Protein AF-A0A5M8RXA2-F1 (afdb_monomer_lite)

Radius of gyration: 32.53 Å; chains: 1; bounding box: 61×60×98 Å

Organism: NCBI:txid1925020

InterPro domains:
  IPR002477 Peptidoglycan binding-like [PF01471] (142-200)
  IPR002477 Peptidoglycan binding-like [PF01471] (235-293)
  IPR006479 Holin [PF04688] (4-83)
  IPR006479 Holin [TIGR01592] (5-85)
  IPR036365 PGBD-like superfamily [SSF47090] (135-202)
  IPR036365 PGBD-like superfamily [SSF47090] (226-296)
  IPR036366 PGBD superfamily [G3DSA:1.10.101.10] (131-210)
  IPR036366 PGBD superfamily [G3DSA:1.10.101.10] (224-299)
  IPR052905 L,D-transpeptidase YkuD-like [PTHR41533] (133-207)

Structure (mmCIF, N/CA/C/O backbone):
data_AF-A0A5M8RXA2-F1
#
_entry.id   AF-A0A5M8RXA2-F1
#
loop_
_atom_site.group_PDB
_atom_site.id
_atom_site.type_symbol
_atom_site.label_atom_id
_atom_site.label_alt_id
_atom_site.label_comp_id
_atom_site.label_asym_id
_atom_site.label_entity_id
_atom_site.label_seq_id
_atom_site.pdbx_PDB_ins_code
_atom_site.Cartn_x
_atom_site.Cartn_y
_atom_site.Cartn_z
_atom_site.occupancy
_atom_site.B_iso_or_equiv
_atom_site.auth_seq_id
_atom_site.auth_comp_id
_atom_site.auth_asym_id
_atom_site.auth_atom_id
_atom_site.pdbx_PDB_model_num
ATOM 1 N N . MET A 1 1 ? 18.798 13.219 -2.835 1.00 42.06 1 MET A N 1
ATOM 2 C CA . MET A 1 1 ? 19.200 12.686 -4.155 1.00 42.06 1 MET A CA 1
ATOM 3 C C . MET A 1 1 ? 17.964 12.071 -4.793 1.00 42.06 1 MET A C 1
ATOM 5 O O . MET A 1 1 ? 17.250 11.362 -4.096 1.00 42.06 1 MET A O 1
ATOM 9 N N . LYS A 1 2 ? 17.621 12.432 -6.038 1.00 52.81 2 LYS A N 1
ATOM 10 C CA . LYS A 1 2 ? 16.487 11.814 -6.747 1.00 52.81 2 LYS A CA 1
ATOM 11 C C . LYS A 1 2 ? 16.821 10.332 -6.941 1.00 52.81 2 LYS A C 1
ATOM 13 O O . LYS A 1 2 ? 17.856 10.031 -7.523 1.00 52.81 2 LYS A O 1
ATOM 18 N N . ASN A 1 3 ? 15.978 9.433 -6.437 1.00 56.91 3 ASN A N 1
ATOM 19 C CA . ASN A 1 3 ? 16.085 8.009 -6.746 1.00 56.91 3 ASN A CA 1
ATOM 20 C C . ASN A 1 3 ? 15.734 7.854 -8.228 1.00 56.91 3 ASN A C 1
ATOM 22 O O . ASN A 1 3 ? 14.558 7.904 -8.585 1.00 56.91 3 ASN A O 1
ATOM 26 N N . PHE A 1 4 ? 16.744 7.777 -9.092 1.00 60.75 4 PHE A N 1
ATOM 27 C CA . PHE A 1 4 ? 16.522 7.469 -10.497 1.00 60.75 4 PHE A CA 1
ATOM 28 C C . PHE A 1 4 ? 15.983 6.044 -10.595 1.00 60.75 4 PHE A C 1
ATOM 30 O O . PHE A 1 4 ? 16.502 5.126 -9.961 1.00 60.75 4 PHE A O 1
ATOM 37 N N . ASP A 1 5 ? 14.897 5.884 -11.346 1.00 73.50 5 ASP A N 1
ATOM 38 C CA . ASP A 1 5 ? 14.317 4.577 -11.615 1.00 73.50 5 ASP A CA 1
ATOM 39 C C . ASP A 1 5 ? 15.360 3.692 -12.312 1.00 73.50 5 ASP A C 1
ATOM 41 O O . ASP A 1 5 ? 16.057 4.148 -13.224 1.00 73.50 5 ASP A O 1
ATOM 45 N N . LYS A 1 6 ? 15.484 2.433 -11.874 1.00 65.75 6 LYS A N 1
ATOM 46 C CA . LYS A 1 6 ? 16.491 1.497 -12.401 1.00 65.75 6 LYS A CA 1
ATOM 47 C C . LYS A 1 6 ? 16.369 1.346 -13.920 1.00 65.75 6 LYS A C 1
ATOM 49 O O . LYS A 1 6 ? 17.379 1.344 -14.617 1.00 65.75 6 LYS A O 1
ATOM 54 N N . GLY A 1 7 ? 15.141 1.341 -14.442 1.00 68.94 7 GLY A N 1
ATOM 55 C CA . GLY A 1 7 ? 14.884 1.302 -15.879 1.00 68.94 7 GLY A CA 1
ATOM 56 C C . GLY A 1 7 ? 15.348 2.563 -16.611 1.00 68.94 7 GLY A C 1
ATOM 57 O O . GLY A 1 7 ? 15.733 2.488 -17.773 1.00 68.94 7 GLY A O 1
ATOM 58 N N . THR A 1 8 ? 15.373 3.719 -15.944 1.00 75.12 8 THR A N 1
ATOM 59 C CA . THR A 1 8 ? 15.868 4.978 -16.524 1.00 75.12 8 THR A CA 1
ATOM 60 C C . THR A 1 8 ? 17.392 4.990 -16.628 1.00 75.12 8 THR A C 1
ATOM 62 O O . THR A 1 8 ? 17.922 5.401 -17.657 1.00 75.12 8 THR A O 1
ATOM 65 N N . VAL A 1 9 ? 18.106 4.498 -15.612 1.00 71.06 9 VAL A N 1
ATOM 66 C CA . VAL A 1 9 ? 19.577 4.388 -15.652 1.00 71.06 9 VAL A CA 1
ATOM 67 C C . VAL A 1 9 ? 20.010 3.403 -16.737 1.00 71.06 9 VAL A C 1
ATOM 69 O O . VAL A 1 9 ? 20.813 3.769 -17.590 1.00 71.06 9 VAL A O 1
ATOM 72 N N . VAL A 1 10 ? 19.401 2.212 -16.784 1.00 68.56 10 VAL A N 1
ATOM 73 C CA . VAL A 1 10 ? 19.699 1.191 -17.806 1.00 68.56 10 VAL A CA 1
ATOM 74 C C . VAL A 1 10 ? 19.440 1.723 -19.218 1.00 68.56 10 VAL A C 1
ATOM 76 O O . VAL A 1 10 ? 20.313 1.627 -20.077 1.00 68.56 10 VAL A O 1
ATOM 79 N N . ARG A 1 11 ? 18.292 2.378 -19.459 1.00 74.75 11 ARG A N 1
ATOM 80 C CA . ARG A 1 11 ? 17.993 2.994 -20.766 1.00 74.75 11 ARG A CA 1
ATOM 81 C C . ARG A 1 11 ? 18.997 4.073 -21.151 1.00 74.75 11 ARG A C 1
ATOM 83 O O . ARG A 1 11 ? 19.381 4.136 -22.309 1.00 74.75 11 ARG A O 1
ATOM 90 N N . THR A 1 12 ? 19.424 4.906 -20.205 1.00 76.69 12 THR A N 1
ATOM 91 C CA . THR A 1 12 ? 20.380 5.992 -20.480 1.00 76.69 12 THR A CA 1
ATOM 92 C C . THR A 1 12 ? 21.759 5.437 -20.840 1.00 76.69 12 THR A C 1
ATOM 94 O O . THR A 1 12 ? 22.387 5.920 -21.778 1.00 76.69 12 THR A O 1
ATOM 97 N N . VAL A 1 13 ? 22.209 4.388 -20.145 1.00 73.75 13 VAL A N 1
ATOM 98 C CA . VAL A 1 13 ? 23.483 3.709 -20.429 1.00 73.75 13 VAL A CA 1
ATOM 99 C C . VAL A 1 13 ? 23.443 3.003 -21.785 1.00 73.75 13 VAL A C 1
ATOM 101 O O . VAL A 1 13 ? 24.368 3.167 -22.575 1.00 73.75 13 VAL A O 1
ATOM 104 N N . LEU A 1 14 ? 22.357 2.290 -22.102 1.00 72.62 14 LEU A N 1
ATOM 105 C CA . LEU A 1 14 ? 22.176 1.663 -23.417 1.00 72.62 14 LEU A CA 1
ATOM 106 C C . LEU A 1 14 ? 22.179 2.695 -24.548 1.00 72.62 14 LEU A C 1
ATOM 108 O O . LEU A 1 14 ? 22.808 2.475 -25.579 1.00 72.62 14 LEU A O 1
ATOM 112 N N . LEU A 1 15 ? 21.523 3.840 -24.340 1.00 78.31 15 LEU A N 1
ATOM 113 C CA . LEU A 1 15 ? 21.477 4.920 -25.324 1.00 78.31 15 LEU A CA 1
ATOM 114 C C . LEU A 1 15 ? 22.874 5.513 -25.548 1.00 78.31 15 LEU A C 1
ATOM 116 O O . LEU A 1 15 ? 23.267 5.729 -26.689 1.00 78.31 15 LEU A O 1
ATOM 120 N N . PHE A 1 16 ? 23.658 5.694 -24.484 1.00 81.31 16 PHE A N 1
ATOM 121 C CA . PHE A 1 16 ? 25.042 6.154 -24.587 1.00 81.31 16 PHE A CA 1
ATOM 122 C C . PHE A 1 16 ? 25.942 5.156 -25.334 1.00 81.31 16 PHE A C 1
ATOM 124 O O . PHE A 1 16 ? 26.677 5.556 -26.234 1.00 81.31 16 PHE A O 1
ATOM 131 N N . ILE A 1 17 ? 25.847 3.858 -25.025 1.00 76.19 17 ILE A N 1
ATOM 132 C CA . ILE A 1 17 ? 26.597 2.798 -25.722 1.00 76.19 17 ILE A CA 1
ATOM 133 C C . ILE A 1 17 ? 26.218 2.749 -27.209 1.00 76.19 17 ILE A C 1
ATOM 135 O O . ILE A 1 17 ? 27.097 2.658 -28.066 1.00 76.19 17 ILE A O 1
ATOM 139 N N . ALA A 1 18 ? 24.928 2.867 -27.531 1.00 76.62 18 ALA A N 1
ATOM 140 C CA . ALA A 1 18 ? 24.460 2.932 -28.912 1.00 76.62 18 ALA A CA 1
ATOM 141 C C . ALA A 1 18 ? 25.042 4.146 -29.660 1.00 76.62 18 ALA A C 1
ATOM 143 O O . ALA A 1 18 ? 25.453 4.015 -30.812 1.00 76.62 18 ALA A O 1
ATOM 144 N N . LEU A 1 19 ? 25.146 5.299 -28.992 1.00 81.88 19 LEU A N 1
ATOM 145 C CA . LEU A 1 19 ? 25.730 6.528 -29.539 1.00 81.88 19 LEU A CA 1
ATOM 146 C C . LEU A 1 19 ? 27.238 6.379 -29.798 1.00 81.88 19 LEU A C 1
ATOM 148 O O . LEU A 1 19 ? 27.737 6.789 -30.847 1.00 81.88 19 LEU A O 1
ATOM 152 N N . VAL A 1 20 ? 27.961 5.727 -28.884 1.00 79.81 20 VAL A N 1
ATOM 153 C CA . VAL A 1 20 ? 29.380 5.381 -29.068 1.00 79.81 20 VAL A CA 1
ATOM 154 C C . VAL A 1 20 ? 29.555 4.424 -30.248 1.00 79.81 20 VAL A C 1
ATOM 156 O O . VAL A 1 20 ? 30.413 4.666 -31.093 1.00 79.81 20 VAL A O 1
ATOM 159 N N . ASN A 1 21 ? 28.712 3.395 -30.370 1.00 77.56 21 ASN A N 1
ATOM 160 C CA . ASN A 1 21 ? 28.751 2.468 -31.503 1.00 77.56 21 ASN A CA 1
ATOM 161 C C . ASN A 1 21 ? 28.447 3.169 -32.838 1.00 77.56 21 ASN A C 1
ATOM 163 O O . ASN A 1 21 ? 29.164 2.944 -33.808 1.00 77.56 21 ASN A O 1
ATOM 167 N N . GLN A 1 22 ? 27.458 4.069 -32.892 1.00 77.00 22 GLN A N 1
ATOM 168 C CA . GLN A 1 22 ? 27.188 4.882 -34.088 1.00 77.00 22 GLN A CA 1
ATOM 169 C C . GLN A 1 22 ? 28.383 5.761 -34.469 1.00 77.00 22 GLN A C 1
ATOM 171 O O . GLN A 1 22 ? 28.718 5.879 -35.647 1.00 77.00 22 GLN A O 1
ATOM 176 N N . THR A 1 23 ? 29.057 6.335 -33.473 1.00 77.81 23 THR A N 1
ATOM 177 C CA . THR A 1 23 ? 30.245 7.168 -33.682 1.00 77.81 23 THR A CA 1
ATOM 178 C C . THR A 1 23 ? 31.423 6.330 -34.189 1.00 77.81 23 THR A C 1
ATOM 180 O O . THR A 1 23 ? 32.089 6.719 -35.141 1.00 77.81 23 THR A O 1
ATOM 183 N N . LEU A 1 24 ? 31.656 5.142 -33.622 1.00 79.56 24 LEU A N 1
ATOM 184 C CA . LEU A 1 24 ? 32.705 4.219 -34.072 1.00 79.56 24 LEU A CA 1
ATOM 185 C C . LEU A 1 24 ? 32.505 3.787 -35.529 1.00 79.56 24 LEU A C 1
ATOM 187 O O . LEU A 1 24 ? 33.460 3.831 -36.303 1.00 79.56 24 LEU A O 1
ATOM 191 N N . ILE A 1 25 ? 31.269 3.455 -35.912 1.00 76.12 25 ILE A N 1
ATOM 192 C CA . ILE A 1 25 ? 30.918 3.091 -37.292 1.00 76.12 25 ILE A CA 1
ATOM 193 C C . ILE A 1 25 ? 31.162 4.272 -38.243 1.00 76.12 25 ILE A C 1
ATOM 195 O O . ILE A 1 25 ? 31.711 4.079 -39.326 1.00 76.12 25 ILE A O 1
ATOM 199 N N . MET A 1 26 ? 30.826 5.499 -37.828 1.00 75.31 26 MET A N 1
ATOM 200 C CA . MET A 1 26 ? 31.076 6.719 -38.610 1.00 75.31 26 MET A CA 1
ATOM 201 C C . MET A 1 26 ? 32.572 6.949 -38.889 1.00 75.31 26 MET A C 1
ATOM 203 O O . MET A 1 26 ? 32.925 7.479 -39.938 1.00 75.31 26 MET A O 1
ATOM 207 N N . PHE A 1 27 ? 33.454 6.498 -37.993 1.00 87.75 27 PHE A N 1
ATOM 208 C CA . PHE A 1 27 ? 34.911 6.535 -38.164 1.00 87.75 27 PHE A CA 1
ATOM 209 C C . PHE A 1 27 ? 35.501 5.238 -38.753 1.00 87.75 27 PHE A C 1
ATOM 211 O O . PHE A 1 27 ? 36.711 5.025 -38.673 1.00 87.75 27 PHE A O 1
ATOM 218 N N . GLY A 1 28 ? 34.670 4.356 -39.323 1.00 79.00 28 GLY A N 1
ATOM 219 C CA . GLY A 1 28 ? 35.108 3.111 -39.964 1.00 79.00 28 GLY A CA 1
ATOM 220 C C . GLY A 1 28 ? 35.619 2.036 -38.998 1.00 79.00 28 GLY A C 1
ATOM 221 O O . GLY A 1 28 ? 36.293 1.100 -39.424 1.00 79.00 28 GLY A O 1
ATOM 222 N N . LYS A 1 29 ? 35.330 2.157 -37.696 1.00 77.12 29 LYS A N 1
ATOM 223 C CA . LYS A 1 29 ? 35.699 1.170 -36.673 1.00 77.12 29 LYS A CA 1
ATOM 224 C C . LYS A 1 29 ? 34.563 0.175 -36.436 1.00 77.12 29 LYS A C 1
ATOM 226 O O . LYS A 1 29 ? 33.386 0.495 -36.594 1.00 77.12 29 LYS A O 1
ATOM 231 N N . THR A 1 30 ? 34.917 -1.043 -36.032 1.00 74.25 30 THR A N 1
ATOM 232 C CA . THR A 1 30 ? 33.946 -2.091 -35.702 1.00 74.25 30 THR A CA 1
ATOM 233 C C . THR A 1 30 ? 33.181 -1.750 -34.421 1.00 74.25 30 THR A C 1
ATOM 235 O O . THR A 1 30 ? 33.736 -1.195 -33.470 1.00 74.25 30 THR A O 1
ATOM 238 N N . ALA A 1 31 ? 31.882 -2.062 -34.403 1.00 71.00 31 ALA A N 1
ATOM 239 C CA . ALA A 1 31 ? 31.034 -1.856 -33.234 1.00 71.00 31 ALA A CA 1
ATOM 240 C C . ALA A 1 31 ? 31.474 -2.760 -32.074 1.00 71.00 31 ALA A C 1
ATOM 242 O O . ALA A 1 31 ? 31.882 -3.904 -32.287 1.00 71.00 31 ALA A O 1
ATOM 243 N N . LEU A 1 32 ? 31.366 -2.257 -30.843 1.00 74.31 32 LEU A N 1
ATOM 244 C CA . LEU A 1 32 ? 31.698 -3.040 -29.657 1.00 74.31 32 LEU A CA 1
ATOM 245 C C . LEU A 1 32 ? 30.669 -4.174 -29.480 1.00 74.31 32 LEU A C 1
ATOM 247 O O . LEU A 1 32 ? 29.467 -3.887 -29.437 1.00 74.31 32 LEU A O 1
ATOM 251 N N . PRO A 1 33 ? 31.105 -5.442 -29.349 1.00 65.38 33 PRO A N 1
ATOM 252 C CA . PRO A 1 33 ? 30.212 -6.566 -29.097 1.00 65.38 33 PRO A CA 1
ATOM 253 C C . PRO A 1 33 ? 29.833 -6.584 -27.613 1.00 65.38 33 PRO A C 1
ATOM 255 O O . PRO A 1 33 ? 30.513 -7.201 -26.797 1.00 65.38 33 PRO A O 1
ATOM 258 N N . ILE A 1 34 ? 28.770 -5.866 -27.247 1.00 67.00 34 ILE A N 1
ATOM 259 C CA . ILE A 1 34 ? 28.266 -5.819 -25.868 1.00 67.00 34 ILE A CA 1
ATOM 260 C C . ILE A 1 34 ? 26.853 -6.403 -25.851 1.00 67.00 34 ILE A C 1
ATOM 262 O O . ILE A 1 34 ? 25.946 -5.849 -26.469 1.00 67.00 34 ILE A O 1
ATOM 266 N N . ASN A 1 35 ? 26.673 -7.527 -25.155 1.00 67.62 35 ASN A N 1
ATOM 267 C CA . ASN A 1 35 ? 25.364 -8.167 -24.984 1.00 67.62 35 ASN A CA 1
ATOM 268 C C . ASN A 1 35 ? 24.567 -7.486 -23.858 1.00 67.62 35 ASN A C 1
ATOM 270 O O . ASN A 1 35 ? 25.150 -6.996 -22.889 1.00 67.62 35 ASN A O 1
ATOM 274 N N . GLU A 1 36 ? 23.232 -7.493 -23.945 1.00 64.38 36 GLU A N 1
ATOM 275 C CA . GLU A 1 36 ? 22.349 -6.858 -22.947 1.00 64.38 36 GLU A CA 1
ATOM 276 C C . GLU A 1 36 ? 22.603 -7.365 -21.516 1.00 64.38 36 GLU A C 1
ATOM 278 O O . GLU A 1 36 ? 22.586 -6.587 -20.557 1.00 64.38 36 GLU A O 1
ATOM 283 N N . ASP A 1 37 ? 22.943 -8.647 -21.372 1.00 64.44 37 ASP A N 1
ATOM 284 C CA . ASP A 1 37 ? 23.275 -9.268 -20.087 1.00 64.44 37 ASP A CA 1
ATOM 285 C C . ASP A 1 37 ? 24.533 -8.667 -19.440 1.00 64.44 37 ASP A C 1
ATOM 287 O O . ASP A 1 37 ? 24.597 -8.538 -18.213 1.00 64.44 37 ASP A O 1
ATOM 291 N N . GLN A 1 38 ? 25.513 -8.238 -20.246 1.00 64.50 38 GLN A N 1
ATOM 292 C CA . GLN A 1 38 ? 26.739 -7.590 -19.763 1.00 64.50 38 GLN A CA 1
ATOM 293 C C . GLN A 1 38 ? 26.484 -6.157 -19.276 1.00 64.50 38 GLN A C 1
ATOM 295 O O . GLN A 1 38 ? 27.120 -5.691 -18.330 1.00 64.50 38 GLN A O 1
ATOM 300 N N . VAL A 1 39 ? 25.522 -5.455 -19.879 1.00 63.12 39 VAL A N 1
ATOM 301 C CA . VAL A 1 39 ? 25.141 -4.097 -19.458 1.00 63.12 39 VAL A CA 1
ATOM 302 C C . VAL A 1 39 ? 24.383 -4.134 -18.133 1.00 63.12 39 VAL A C 1
ATOM 304 O O . VAL A 1 39 ? 24.652 -3.324 -17.244 1.00 63.12 39 VAL A O 1
ATOM 307 N N . ASN A 1 40 ? 23.479 -5.101 -17.967 1.00 64.81 40 ASN A N 1
ATOM 308 C CA . ASN A 1 40 ? 22.733 -5.280 -16.722 1.00 64.81 40 ASN A CA 1
ATOM 309 C C . ASN A 1 40 ? 23.654 -5.683 -15.562 1.00 64.81 40 ASN A C 1
ATOM 311 O O . ASN A 1 40 ? 23.572 -5.092 -14.487 1.00 64.81 40 ASN A O 1
ATOM 315 N N . THR A 1 41 ? 24.592 -6.607 -15.793 1.00 67.44 41 THR A N 1
ATOM 316 C CA . THR A 1 41 ? 25.583 -6.997 -14.774 1.00 67.44 41 THR A CA 1
ATOM 317 C C . THR A 1 41 ? 26.511 -5.847 -14.383 1.00 67.44 41 THR A C 1
ATOM 319 O O . THR A 1 41 ? 26.773 -5.663 -13.194 1.00 67.44 41 THR A O 1
ATOM 322 N N . LEU A 1 42 ? 26.963 -5.023 -15.334 1.00 62.91 42 LEU A N 1
ATOM 323 C CA . LEU A 1 42 ? 27.782 -3.846 -15.026 1.00 62.91 42 LEU A CA 1
ATOM 324 C C . LEU A 1 42 ? 26.997 -2.784 -14.237 1.00 62.91 42 LEU A C 1
ATOM 326 O O . LEU A 1 42 ? 27.525 -2.199 -13.289 1.00 62.91 42 LEU A O 1
ATOM 330 N N . ALA A 1 43 ? 25.731 -2.551 -14.593 1.00 62.25 43 ALA A N 1
ATOM 331 C CA . ALA A 1 43 ? 24.859 -1.619 -13.884 1.00 62.25 43 ALA A CA 1
ATOM 332 C C . ALA A 1 43 ? 24.559 -2.084 -12.448 1.00 62.25 43 ALA A C 1
ATOM 334 O O . ALA A 1 43 ? 24.619 -1.276 -11.518 1.00 62.25 43 ALA A O 1
ATOM 335 N N . ASP A 1 44 ? 24.296 -3.378 -12.252 1.00 66.12 44 ASP A N 1
ATOM 336 C CA . ASP A 1 44 ? 24.078 -3.965 -10.930 1.00 66.12 44 ASP A CA 1
ATOM 337 C C . ASP A 1 44 ? 25.352 -3.928 -10.076 1.00 66.12 44 ASP A C 1
ATOM 339 O O . ASP A 1 44 ? 25.282 -3.577 -8.897 1.00 66.12 44 ASP A O 1
ATOM 343 N N . ALA A 1 45 ? 26.523 -4.193 -10.664 1.00 68.69 45 ALA A N 1
ATOM 344 C CA . ALA A 1 45 ? 27.810 -4.098 -9.976 1.00 68.69 45 ALA A CA 1
ATOM 345 C C . ALA A 1 45 ? 28.126 -2.660 -9.527 1.00 68.69 45 ALA A C 1
ATOM 347 O O . ALA A 1 45 ? 28.514 -2.445 -8.378 1.00 68.69 45 ALA A O 1
ATOM 348 N N . LEU A 1 46 ? 27.904 -1.663 -10.391 1.00 62.50 46 LEU A N 1
ATOM 349 C CA . LEU A 1 46 ? 28.083 -0.242 -10.062 1.00 62.50 46 LEU A CA 1
ATOM 350 C C . LEU A 1 46 ? 27.092 0.231 -8.995 1.00 62.50 46 LEU A C 1
ATOM 352 O O . LEU A 1 46 ? 27.470 0.964 -8.079 1.00 62.50 46 LEU A O 1
ATOM 356 N N . TYR A 1 47 ? 25.831 -0.194 -9.088 1.00 67.56 47 TYR A N 1
ATOM 357 C CA . TYR A 1 47 ? 24.816 0.144 -8.096 1.00 67.56 47 TYR A CA 1
ATOM 358 C C . TYR A 1 47 ? 25.137 -0.481 -6.738 1.00 67.56 47 TYR A C 1
ATOM 360 O O . TYR A 1 47 ? 25.068 0.199 -5.712 1.00 67.56 47 TYR A O 1
ATOM 368 N N . LEU A 1 48 ? 25.535 -1.755 -6.726 1.00 72.81 48 LEU A N 1
ATOM 369 C CA . LEU A 1 48 ? 25.927 -2.458 -5.514 1.00 72.81 48 LEU A CA 1
ATOM 370 C C . LEU A 1 48 ? 27.156 -1.797 -4.884 1.00 72.81 48 LEU A C 1
ATOM 372 O O . LEU A 1 48 ? 27.069 -1.394 -3.728 1.00 72.81 48 LEU A O 1
ATOM 376 N N . ALA A 1 49 ? 28.234 -1.584 -5.641 1.00 68.44 49 ALA A N 1
ATOM 377 C CA . ALA A 1 49 ? 29.455 -0.935 -5.158 1.00 68.44 49 ALA A CA 1
ATOM 378 C C . ALA A 1 49 ? 29.213 0.503 -4.661 1.00 68.44 49 ALA A C 1
ATOM 380 O O . ALA A 1 49 ? 29.722 0.904 -3.615 1.00 68.44 49 ALA A O 1
ATOM 381 N N . GLY A 1 50 ? 28.391 1.282 -5.372 1.00 70.44 50 GLY A N 1
ATOM 382 C CA . GLY A 1 50 ? 28.021 2.633 -4.952 1.00 70.44 50 GLY A CA 1
ATOM 383 C C . GLY A 1 50 ? 27.182 2.639 -3.673 1.00 70.44 50 GLY A C 1
ATOM 384 O O . GLY A 1 50 ? 27.406 3.458 -2.780 1.00 70.44 50 GLY A O 1
ATOM 385 N N . SER A 1 51 ? 26.236 1.702 -3.552 1.00 69.31 51 SER A N 1
ATOM 386 C CA . SER A 1 51 ? 25.383 1.581 -2.368 1.00 69.31 51 SER A CA 1
ATOM 387 C C . SER A 1 51 ? 26.156 1.105 -1.138 1.00 69.31 51 SER A C 1
ATOM 389 O O . SER A 1 51 ? 25.981 1.675 -0.064 1.00 69.31 51 SER A O 1
ATOM 391 N N . THR A 1 52 ? 27.068 0.140 -1.286 1.00 73.31 52 THR A N 1
ATOM 392 C CA . THR A 1 52 ? 27.897 -0.360 -0.183 1.00 73.31 52 THR A CA 1
ATOM 393 C C . THR A 1 52 ? 28.871 0.705 0.300 1.00 73.31 52 THR A C 1
ATOM 395 O O . THR A 1 52 ? 28.978 0.914 1.508 1.00 73.31 52 THR A O 1
ATOM 398 N N . ALA A 1 53 ? 29.499 1.457 -0.609 1.00 69.62 53 ALA A N 1
ATOM 399 C CA . ALA A 1 53 ? 30.344 2.594 -0.252 1.00 69.62 53 ALA A CA 1
ATOM 400 C C . ALA A 1 53 ? 29.548 3.680 0.490 1.00 69.62 53 ALA A C 1
ATOM 402 O O . ALA A 1 53 ? 29.976 4.163 1.540 1.00 69.62 53 ALA A O 1
ATOM 403 N N . PHE A 1 54 ? 28.352 4.025 0.005 1.00 74.75 54 PHE A N 1
ATOM 404 C CA . PHE A 1 54 ? 27.482 4.991 0.673 1.00 74.75 54 PHE A CA 1
ATOM 405 C C . PHE A 1 54 ? 27.049 4.515 2.068 1.00 74.75 54 PHE A C 1
ATOM 407 O O . PHE A 1 54 ? 27.107 5.285 3.031 1.00 74.75 54 PHE A O 1
ATOM 414 N N . THR A 1 55 ? 26.652 3.249 2.215 1.00 76.12 55 THR A N 1
ATOM 415 C CA . THR A 1 55 ? 26.273 2.656 3.506 1.00 76.12 55 THR A CA 1
ATOM 416 C C . THR A 1 55 ? 27.455 2.578 4.470 1.00 76.12 55 THR A C 1
ATOM 418 O O . THR A 1 55 ? 27.282 2.859 5.657 1.00 76.12 55 THR A O 1
ATOM 421 N N . ALA A 1 56 ? 28.661 2.275 3.986 1.00 77.94 56 ALA A N 1
ATOM 422 C CA . ALA A 1 56 ? 29.874 2.272 4.799 1.00 77.94 56 ALA A CA 1
ATOM 423 C C . ALA A 1 56 ? 30.211 3.685 5.301 1.00 77.94 56 ALA A C 1
ATOM 425 O O . ALA A 1 56 ? 30.387 3.885 6.501 1.00 77.94 56 ALA A O 1
ATOM 426 N N . ILE A 1 57 ? 30.206 4.688 4.417 1.00 80.19 57 ILE A N 1
ATOM 427 C CA . ILE A 1 57 ? 30.477 6.090 4.775 1.00 80.19 57 ILE A CA 1
ATOM 428 C C . ILE A 1 57 ? 29.430 6.613 5.757 1.00 80.19 57 ILE A C 1
ATOM 430 O O . ILE A 1 57 ? 29.774 7.224 6.766 1.00 80.19 57 ILE A O 1
ATOM 434 N N . THR A 1 58 ? 28.145 6.371 5.497 1.00 70.88 58 THR A N 1
ATOM 435 C CA . THR A 1 58 ? 27.076 6.846 6.386 1.00 70.88 58 THR A CA 1
ATOM 436 C C . THR A 1 58 ? 27.119 6.164 7.750 1.00 70.88 58 THR A C 1
ATOM 438 O O . THR A 1 58 ? 26.954 6.849 8.759 1.00 70.88 58 THR A O 1
ATOM 441 N N . SER A 1 59 ? 27.426 4.865 7.804 1.00 76.62 59 SER A N 1
ATOM 442 C CA . SER A 1 59 ? 27.662 4.140 9.059 1.00 76.62 59 SER A CA 1
ATOM 443 C C . SER A 1 59 ? 28.874 4.682 9.819 1.00 76.62 59 SER A C 1
ATOM 445 O O . SER A 1 59 ? 28.769 4.921 11.018 1.00 76.62 59 SER A O 1
ATOM 447 N N . LEU A 1 60 ? 29.992 4.957 9.139 1.00 75.19 60 LEU A N 1
ATOM 448 C CA . LEU A 1 60 ? 31.191 5.541 9.753 1.00 75.19 60 LEU A CA 1
ATOM 449 C C . LEU A 1 60 ? 30.931 6.951 10.292 1.00 75.19 60 LEU A C 1
ATOM 451 O O . LEU A 1 60 ? 31.319 7.263 11.415 1.00 75.19 60 LEU A O 1
ATOM 455 N N . VAL A 1 61 ? 30.222 7.795 9.538 1.00 72.31 61 VAL A N 1
ATOM 456 C CA . VAL A 1 61 ? 29.834 9.144 9.978 1.00 72.31 61 VAL A CA 1
ATOM 457 C C . VAL A 1 61 ? 28.877 9.080 11.168 1.00 72.31 61 VAL A C 1
ATOM 459 O O . VAL A 1 61 ? 29.019 9.858 12.112 1.00 72.31 61 VAL A O 1
ATOM 462 N N . ALA A 1 62 ? 27.905 8.165 11.148 1.00 70.12 62 ALA A N 1
ATOM 463 C CA . ALA A 1 62 ? 26.981 7.966 12.259 1.00 70.12 62 ALA A CA 1
ATOM 464 C C . ALA A 1 62 ? 27.712 7.455 13.506 1.00 70.12 62 ALA A C 1
ATOM 466 O O . ALA A 1 62 ? 27.521 8.011 14.584 1.00 70.12 62 ALA A O 1
ATOM 467 N N . TRP A 1 63 ? 28.600 6.471 13.356 1.00 77.19 63 TRP A N 1
ATOM 468 C CA . TRP A 1 63 ? 29.440 5.948 14.432 1.00 77.19 63 TRP A CA 1
ATOM 469 C C . TRP A 1 63 ? 30.355 7.032 15.011 1.00 77.19 63 TRP A C 1
ATOM 471 O O . TRP A 1 63 ? 30.387 7.208 16.224 1.00 77.19 63 TRP A O 1
ATOM 481 N N . TYR A 1 64 ? 31.014 7.829 14.166 1.00 68.88 64 TYR A N 1
ATOM 482 C CA . TYR A 1 64 ? 31.877 8.939 14.587 1.00 68.88 64 TYR A CA 1
ATOM 483 C C . TYR A 1 64 ? 31.108 10.040 15.328 1.00 68.88 64 TYR A C 1
ATOM 485 O O . TYR A 1 64 ? 31.634 10.666 16.245 1.00 68.88 64 TYR A O 1
ATOM 493 N N . LYS A 1 65 ? 29.849 10.286 14.951 1.00 59.84 65 LYS A N 1
ATOM 494 C CA . LYS A 1 65 ? 28.968 11.219 15.668 1.00 59.84 65 LYS A CA 1
ATOM 495 C C . LYS A 1 65 ? 28.409 10.641 16.967 1.00 59.84 65 LYS A C 1
ATOM 497 O O . LYS A 1 65 ? 28.141 11.412 17.883 1.00 59.84 65 LYS A O 1
ATOM 502 N N . ASN A 1 66 ? 28.191 9.330 17.021 1.00 60.38 66 ASN A N 1
ATOM 503 C CA . ASN A 1 66 ? 27.577 8.644 18.156 1.00 60.38 66 ASN A CA 1
ATOM 504 C C . ASN A 1 66 ? 28.596 8.249 19.235 1.00 60.38 66 ASN A C 1
ATOM 506 O O . ASN A 1 66 ? 28.255 8.192 20.411 1.00 60.38 66 ASN A O 1
ATOM 510 N N . ASN A 1 67 ? 29.852 8.019 18.858 1.00 57.78 67 ASN A N 1
ATOM 511 C CA . ASN A 1 67 ? 30.954 7.928 19.803 1.00 57.78 67 ASN A CA 1
ATOM 512 C C . ASN A 1 67 ? 31.477 9.332 20.086 1.00 57.78 67 ASN A C 1
ATOM 514 O O . ASN A 1 67 ? 31.772 10.086 19.165 1.00 57.78 67 ASN A O 1
ATOM 518 N N . TYR A 1 68 ? 31.586 9.686 21.367 1.00 56.41 68 TYR A N 1
ATOM 519 C CA . TYR A 1 68 ? 31.936 11.015 21.891 1.00 56.41 68 TYR A CA 1
ATOM 520 C C . TYR A 1 68 ? 33.387 11.467 21.586 1.00 56.41 68 TYR A C 1
ATOM 522 O O . TYR A 1 68 ? 34.087 11.996 22.447 1.00 56.41 68 TYR A O 1
ATOM 530 N N . VAL A 1 69 ? 33.866 11.247 20.362 1.00 56.94 69 VAL A N 1
ATOM 531 C CA . VAL A 1 69 ? 35.193 11.623 19.861 1.00 56.94 69 VAL A CA 1
ATOM 532 C C . VAL A 1 69 ? 35.244 13.123 19.546 1.00 56.94 69 VAL A C 1
ATOM 534 O O . VAL A 1 69 ? 36.288 13.755 19.691 1.00 56.94 69 VAL A O 1
ATOM 537 N N . THR A 1 70 ? 34.106 13.727 19.187 1.00 60.97 70 THR A N 1
ATOM 538 C CA . THR A 1 70 ? 33.995 15.172 18.927 1.00 60.97 70 THR A CA 1
ATOM 539 C C . THR A 1 70 ? 33.968 15.992 20.223 1.00 60.97 70 THR A C 1
ATOM 541 O O . THR A 1 70 ? 33.363 15.584 21.215 1.00 60.97 70 THR A O 1
ATOM 544 N N . SER A 1 71 ? 34.555 17.196 20.217 1.00 58.00 71 SER A N 1
ATOM 545 C CA . SER A 1 71 ? 34.598 18.087 21.394 1.00 58.00 71 SER A CA 1
ATOM 546 C C . SER A 1 71 ? 33.207 18.400 21.957 1.00 58.00 71 SER A C 1
ATOM 548 O O . SER A 1 71 ? 33.030 18.481 23.167 1.00 58.00 71 SER A O 1
ATOM 550 N N . LYS A 1 72 ? 32.185 18.482 21.093 1.00 58.03 72 LYS A N 1
ATOM 551 C CA . LYS A 1 72 ? 30.783 18.659 21.508 1.00 58.03 72 LYS A CA 1
ATOM 552 C C . LYS A 1 72 ? 30.232 17.447 22.266 1.00 58.03 72 LYS A C 1
ATOM 554 O O . LYS A 1 72 ? 29.477 17.631 23.213 1.00 58.03 72 LYS A O 1
ATOM 559 N N . GLY A 1 73 ? 30.626 16.231 21.883 1.00 62.88 73 GLY A N 1
ATOM 560 C CA . GLY A 1 73 ? 30.259 15.008 22.596 1.00 62.88 73 GLY A CA 1
ATOM 561 C C . GLY A 1 73 ? 30.901 14.923 23.985 1.00 62.88 73 GLY A C 1
ATOM 562 O O . GLY A 1 73 ? 30.238 14.535 24.944 1.00 62.88 73 GLY A O 1
ATOM 563 N N . LYS A 1 74 ? 32.158 15.364 24.120 1.00 65.56 74 LYS A N 1
ATOM 564 C CA . LYS A 1 74 ? 32.840 15.459 25.423 1.00 65.56 74 LYS A CA 1
ATOM 565 C C . LYS A 1 74 ? 32.163 16.478 26.346 1.00 65.56 74 LYS A C 1
ATOM 567 O O . LYS A 1 74 ? 31.843 16.141 27.480 1.00 65.56 74 LYS A O 1
ATOM 572 N N . LEU A 1 75 ? 31.824 17.657 25.821 1.00 65.88 75 LEU A N 1
ATOM 573 C CA . LEU A 1 75 ? 31.089 18.693 26.558 1.00 65.88 75 LEU A CA 1
ATOM 574 C C . LEU A 1 75 ? 29.679 18.244 26.964 1.00 65.88 75 LEU A C 1
ATOM 576 O O . LEU A 1 75 ? 29.213 18.575 28.047 1.00 65.88 75 LEU A O 1
ATOM 580 N N . GLN A 1 76 ? 28.994 17.455 26.132 1.00 65.88 76 GLN A N 1
ATOM 581 C CA . GLN A 1 76 ? 27.714 16.847 26.508 1.00 65.88 76 GLN A CA 1
ATOM 582 C C . GLN A 1 76 ? 27.880 15.831 27.640 1.00 65.88 76 GLN A C 1
ATOM 584 O O . GLN A 1 76 ? 27.064 15.819 28.556 1.00 65.88 76 GLN A O 1
ATOM 589 N N . LYS A 1 77 ? 28.938 15.012 27.616 1.00 64.50 77 LYS A N 1
ATOM 590 C CA . LYS A 1 77 ? 29.257 14.081 28.707 1.00 64.50 77 LYS A CA 1
ATOM 591 C C . LYS A 1 77 ? 29.541 14.824 30.013 1.00 64.50 77 LYS A C 1
ATOM 593 O O . LYS A 1 77 ? 29.041 14.412 31.054 1.00 64.50 77 LYS A O 1
ATOM 598 N N . GLU A 1 78 ? 30.299 15.913 29.958 1.00 67.81 78 GLU A N 1
ATOM 599 C CA . GLU A 1 78 ? 30.588 16.759 31.120 1.00 67.81 78 GLU A CA 1
ATOM 600 C C . GLU A 1 78 ? 29.330 17.462 31.637 1.00 67.81 78 GLU A C 1
ATOM 602 O O . GLU A 1 78 ? 29.044 17.369 32.825 1.00 67.81 78 GLU A O 1
ATOM 607 N N . ALA A 1 79 ? 28.501 18.030 30.758 1.00 67.94 79 ALA A N 1
ATOM 608 C CA . ALA A 1 79 ? 27.226 18.644 31.135 1.00 67.94 79 ALA A CA 1
ATOM 609 C C . ALA A 1 79 ? 26.217 17.631 31.711 1.00 67.94 79 ALA A C 1
ATOM 611 O O . ALA A 1 79 ? 25.400 17.968 32.567 1.00 67.94 79 ALA A O 1
ATOM 612 N N . LEU A 1 80 ? 26.245 16.377 31.249 1.00 65.75 80 LEU A N 1
ATOM 613 C CA . LEU A 1 80 ? 25.435 15.296 31.813 1.00 65.75 80 LEU A CA 1
ATOM 614 C C . LEU A 1 80 ? 25.991 14.810 33.163 1.00 65.75 80 LEU A C 1
ATOM 616 O O . LEU A 1 80 ? 25.209 14.441 34.038 1.00 65.75 80 LEU A O 1
ATOM 620 N N . LYS A 1 81 ? 27.317 14.844 33.348 1.00 65.62 81 LYS A N 1
ATOM 621 C CA . LYS A 1 81 ? 27.994 14.546 34.619 1.00 65.62 81 LYS A CA 1
ATOM 622 C C . LYS A 1 81 ? 27.709 15.624 35.669 1.00 65.62 81 LYS A C 1
ATOM 624 O O . LYS A 1 81 ? 27.377 15.287 36.798 1.00 65.62 81 LYS A O 1
ATOM 629 N N . GLU A 1 82 ? 27.756 16.895 35.280 1.00 67.38 82 GLU A N 1
ATOM 630 C CA . GLU A 1 82 ? 27.431 18.054 36.122 1.00 67.38 82 GLU A CA 1
ATOM 631 C C . GLU A 1 82 ? 25.969 18.030 36.590 1.00 67.38 82 GLU A C 1
ATOM 633 O O . GLU A 1 82 ? 25.663 18.344 37.735 1.00 67.38 82 GLU A O 1
ATOM 638 N N . LYS A 1 83 ? 25.057 17.567 35.728 1.00 64.56 83 LYS A N 1
ATOM 639 C CA . LYS A 1 83 ? 23.630 17.415 36.051 1.00 64.56 83 LYS A CA 1
ATOM 640 C C . LYS A 1 83 ? 23.289 16.118 36.792 1.00 64.56 83 LYS A C 1
ATOM 642 O O . LYS A 1 83 ? 22.108 15.825 36.959 1.00 64.56 83 LYS A O 1
ATOM 647 N N . GLY A 1 84 ? 24.285 15.319 37.186 1.00 54.44 84 GLY A N 1
ATOM 648 C CA . GLY A 1 84 ? 24.080 14.047 37.890 1.00 54.44 84 GLY A CA 1
ATOM 649 C C . GLY A 1 84 ? 23.339 12.979 37.073 1.00 54.44 84 GLY A C 1
ATOM 650 O O . GLY A 1 84 ? 22.862 11.997 37.624 1.00 54.44 84 GLY A O 1
ATOM 651 N N . LEU A 1 85 ? 23.232 13.151 35.752 1.00 56.44 85 LEU A N 1
ATOM 652 C CA . LEU A 1 85 ? 22.485 12.265 34.847 1.00 56.44 85 LEU A CA 1
ATOM 653 C C . LEU A 1 85 ? 23.352 11.130 34.272 1.00 56.44 85 LEU A C 1
ATOM 655 O O . LEU A 1 85 ? 22.886 10.366 33.431 1.00 56.44 85 LEU A O 1
ATOM 659 N N . MET A 1 86 ? 24.610 11.020 34.712 1.00 53.59 86 MET A N 1
ATOM 660 C CA . MET A 1 86 ? 25.562 9.976 34.315 1.00 53.59 86 MET A CA 1
ATOM 661 C C . MET A 1 86 ? 26.102 9.274 35.562 1.00 53.59 86 MET A C 1
ATOM 663 O O . MET A 1 86 ? 27.159 9.638 36.076 1.00 53.59 86 MET A O 1
ATOM 667 N N . HIS A 1 87 ? 25.394 8.254 36.046 1.00 41.69 87 HIS A N 1
ATOM 668 C CA . HIS A 1 87 ? 25.952 7.338 37.038 1.00 41.69 87 HIS A CA 1
ATOM 669 C C . HIS A 1 87 ? 26.875 6.341 36.333 1.00 41.69 87 HIS A C 1
ATOM 671 O O . HIS A 1 87 ? 26.413 5.425 35.660 1.00 41.69 87 HIS A O 1
ATOM 677 N N . TYR A 1 88 ? 28.184 6.516 36.495 1.00 43.72 88 TYR A N 1
ATOM 678 C CA . TYR A 1 88 ? 29.137 5.421 36.359 1.00 43.72 88 TYR A CA 1
ATOM 679 C C . TYR A 1 88 ? 29.584 5.055 37.773 1.00 43.72 88 TYR A C 1
ATOM 681 O O . TYR A 1 88 ? 30.340 5.782 38.409 1.00 43.72 88 TYR A O 1
ATOM 689 N N . THR A 1 89 ? 29.093 3.945 38.308 1.00 36.84 89 THR A N 1
ATOM 690 C CA . THR A 1 89 ? 29.738 3.324 39.465 1.00 36.84 89 THR A CA 1
ATOM 691 C C . THR A 1 89 ? 30.663 2.257 38.912 1.00 36.84 89 THR A C 1
ATOM 693 O O . THR A 1 89 ? 30.285 1.099 38.772 1.00 36.84 89 THR A O 1
ATOM 696 N N . ALA A 1 90 ? 31.870 2.663 38.526 1.00 36.69 90 ALA A N 1
ATOM 697 C CA . ALA A 1 90 ? 32.958 1.705 38.459 1.00 36.69 90 ALA A CA 1
ATOM 698 C C . ALA A 1 90 ? 33.402 1.470 39.904 1.00 36.69 90 ALA A C 1
ATOM 700 O O . ALA A 1 90 ? 34.045 2.331 40.504 1.00 36.69 90 ALA A O 1
ATOM 701 N N . THR A 1 91 ? 33.012 0.341 40.488 1.00 36.53 91 THR A N 1
ATOM 702 C CA . THR A 1 91 ? 33.672 -0.165 41.693 1.00 36.53 91 THR A CA 1
ATOM 703 C C . THR A 1 91 ? 35.126 -0.458 41.306 1.00 36.53 91 THR A C 1
ATOM 705 O O . THR A 1 91 ? 35.335 -1.189 40.331 1.00 36.53 91 THR A O 1
ATOM 708 N N . PRO A 1 92 ? 36.144 0.092 41.989 1.00 36.25 92 PRO A N 1
ATOM 709 C CA . PRO A 1 92 ? 37.527 -0.275 41.707 1.00 36.25 92 PRO A CA 1
ATOM 710 C C . PRO A 1 92 ? 37.699 -1.777 41.984 1.00 36.25 92 PRO A C 1
ATOM 712 O O . PRO A 1 92 ? 37.534 -2.203 43.123 1.00 36.25 92 PRO A O 1
ATOM 715 N N . GLY A 1 93 ? 37.970 -2.580 40.948 1.00 46.50 93 GLY A N 1
ATOM 716 C CA . GLY A 1 93 ? 38.302 -4.008 41.091 1.00 46.50 93 GLY A CA 1
ATOM 717 C C . GLY A 1 93 ? 37.402 -5.033 40.384 1.00 46.50 93 GLY A C 1
ATOM 718 O O . GLY A 1 93 ? 37.661 -6.226 40.515 1.00 46.50 93 GLY A O 1
ATOM 719 N N . ALA A 1 94 ? 36.378 -4.643 39.617 1.00 39.72 94 ALA A N 1
ATOM 720 C CA . ALA A 1 94 ? 35.598 -5.618 38.841 1.00 39.72 94 ALA A CA 1
ATOM 721 C C . ALA A 1 94 ? 36.347 -6.058 37.560 1.00 39.72 94 ALA A C 1
ATOM 723 O O . ALA A 1 94 ? 36.583 -5.252 36.662 1.00 39.72 94 ALA A O 1
ATOM 724 N N . SER A 1 95 ? 36.728 -7.339 37.493 1.00 38.22 95 SER A N 1
ATOM 725 C CA . SER A 1 95 ? 37.382 -7.981 36.340 1.00 38.22 95 SER A CA 1
ATOM 726 C C . SER A 1 95 ? 36.460 -8.050 35.111 1.00 38.22 95 SER A C 1
ATOM 728 O O . SER A 1 95 ? 35.264 -8.314 35.232 1.00 38.22 95 SER A O 1
ATOM 730 N N . ALA A 1 96 ? 37.035 -7.847 33.923 1.00 39.03 96 ALA A N 1
ATOM 731 C CA . ALA A 1 96 ? 36.377 -7.650 32.626 1.00 39.03 96 ALA A CA 1
ATOM 732 C C . ALA A 1 96 ? 35.674 -8.890 32.016 1.00 39.03 96 ALA A C 1
ATOM 734 O O . ALA A 1 96 ? 35.537 -8.979 30.799 1.00 39.03 96 ALA A O 1
ATOM 735 N N . LEU A 1 97 ? 35.223 -9.860 32.820 1.00 37.47 97 LEU A N 1
ATOM 736 C CA . LEU A 1 97 ? 34.662 -11.127 32.321 1.00 37.47 97 LEU A CA 1
ATOM 737 C C . LEU A 1 97 ? 33.142 -11.296 32.507 1.00 37.47 97 LEU A C 1
ATOM 739 O O . LEU A 1 97 ? 32.650 -12.410 32.369 1.00 37.47 97 LEU A O 1
ATOM 743 N N . ASN A 1 98 ? 32.369 -10.233 32.770 1.00 42.00 98 ASN A N 1
ATOM 744 C CA . ASN A 1 98 ? 30.905 -10.360 32.923 1.00 42.00 98 ASN A CA 1
ATOM 745 C C . ASN A 1 98 ? 30.062 -9.293 32.187 1.00 42.00 98 ASN A C 1
ATOM 747 O O . ASN A 1 98 ? 29.005 -8.888 32.668 1.00 42.00 98 ASN A O 1
ATOM 751 N N . GLU A 1 99 ? 30.495 -8.838 31.006 1.00 39.78 99 GLU A N 1
ATOM 752 C CA . GLU A 1 99 ? 29.806 -7.783 30.230 1.00 39.78 99 GLU A CA 1
ATOM 753 C C . GLU A 1 99 ? 28.495 -8.200 29.521 1.00 39.78 99 GLU A C 1
ATOM 755 O O . GLU A 1 99 ? 27.908 -7.399 28.798 1.00 39.78 99 GLU A O 1
ATOM 760 N N . LEU A 1 100 ? 27.961 -9.408 29.729 1.00 33.34 100 LEU A N 1
ATOM 761 C CA . LEU A 1 100 ? 26.735 -9.844 29.033 1.00 33.34 100 LEU A CA 1
ATOM 762 C C . LEU A 1 100 ? 25.414 -9.558 29.768 1.00 33.34 100 LEU A C 1
ATOM 764 O O . LEU A 1 100 ? 24.355 -9.817 29.203 1.00 33.34 100 LEU A O 1
ATOM 768 N N . ASN A 1 101 ? 25.431 -8.992 30.982 1.00 35.50 101 ASN A N 1
ATOM 769 C CA . ASN A 1 101 ? 24.230 -8.927 31.833 1.00 35.50 101 ASN A CA 1
ATOM 770 C C . ASN A 1 101 ? 23.870 -7.539 32.396 1.00 35.50 101 ASN A C 1
ATOM 772 O O . ASN A 1 101 ? 23.398 -7.431 33.523 1.00 35.50 101 ASN A O 1
ATOM 776 N N . TYR A 1 102 ? 24.025 -6.466 31.615 1.00 34.69 102 TYR A N 1
ATOM 777 C CA . TYR A 1 102 ? 23.525 -5.134 32.011 1.00 34.69 102 TYR A CA 1
ATOM 778 C C . TYR A 1 102 ? 22.741 -4.403 30.914 1.00 34.69 102 TYR A C 1
ATOM 780 O O . TYR A 1 102 ? 22.777 -3.180 30.799 1.00 34.69 102 TYR A O 1
ATOM 788 N N . PHE A 1 103 ? 21.971 -5.154 30.122 1.00 33.44 103 PHE A N 1
ATOM 789 C CA . PHE A 1 103 ? 20.982 -4.575 29.209 1.00 33.44 103 PHE A CA 1
ATOM 790 C C . PHE A 1 103 ? 19.576 -5.138 29.438 1.00 33.44 103 PHE A C 1
ATOM 792 O O . PHE A 1 103 ? 18.914 -5.589 28.510 1.00 33.44 103 PHE A O 1
ATOM 799 N N . ASN A 1 104 ? 19.098 -5.126 30.685 1.00 34.84 104 ASN A N 1
ATOM 800 C CA . ASN A 1 104 ? 17.661 -5.154 30.968 1.00 34.84 104 ASN A CA 1
ATOM 801 C C . ASN A 1 104 ? 17.378 -4.815 32.437 1.00 34.84 104 ASN A C 1
ATOM 803 O O . ASN A 1 104 ? 17.912 -5.470 33.323 1.00 34.84 104 ASN A O 1
ATOM 807 N N . GLY A 1 105 ? 16.488 -3.854 32.694 1.00 27.86 105 GLY A N 1
ATOM 808 C CA . GLY A 1 105 ? 15.854 -3.705 34.010 1.00 27.86 105 GLY A CA 1
ATOM 809 C C . GLY A 1 105 ? 16.145 -2.398 34.745 1.00 27.86 105 GLY A C 1
ATOM 810 O O . GLY A 1 105 ? 17.237 -2.130 35.224 1.00 27.86 105 GLY A O 1
ATOM 811 N N . THR A 1 106 ? 15.099 -1.591 34.862 1.00 35.91 106 THR A N 1
ATOM 812 C CA . THR A 1 106 ? 14.937 -0.429 35.742 1.00 35.91 106 THR A CA 1
ATOM 813 C C . THR A 1 106 ? 15.096 -0.748 37.233 1.00 35.91 106 THR A C 1
ATOM 815 O O . THR A 1 106 ? 14.440 -1.674 37.698 1.00 35.91 106 THR A O 1
ATOM 818 N N . CYS A 1 107 ? 15.739 0.142 38.002 1.00 32.38 107 CYS A N 1
ATOM 819 C CA . CYS A 1 107 ? 15.125 0.785 39.179 1.00 32.38 107 CYS A CA 1
ATOM 820 C C . CYS A 1 107 ? 16.008 1.921 39.735 1.00 32.38 107 CYS A C 1
ATOM 822 O O . CYS A 1 107 ? 17.120 1.686 40.192 1.00 32.38 107 CYS A O 1
ATOM 824 N N . ILE A 1 108 ? 15.476 3.145 39.774 1.00 30.25 108 ILE A N 1
ATOM 825 C CA . ILE A 1 108 ? 15.824 4.092 40.838 1.00 30.25 108 ILE A CA 1
ATOM 826 C C . ILE A 1 108 ? 14.598 4.153 41.744 1.00 30.25 108 ILE A C 1
ATOM 828 O O . ILE A 1 108 ? 13.547 4.654 41.343 1.00 30.25 108 ILE A O 1
ATOM 832 N N . LYS A 1 109 ? 14.736 3.599 42.949 1.00 31.77 109 LYS A N 1
ATOM 833 C CA . LYS A 1 109 ? 13.986 4.047 44.120 1.00 31.77 109 LYS A CA 1
ATOM 834 C C . LYS A 1 109 ? 14.913 4.979 44.891 1.00 31.77 109 LYS A C 1
ATOM 836 O O . LYS A 1 109 ? 16.059 4.641 45.161 1.00 31.77 109 LYS A O 1
ATOM 841 N N . VAL A 1 110 ? 14.395 6.175 45.118 1.00 42.84 110 VAL A N 1
ATOM 842 C CA . VAL A 1 110 ? 14.970 7.264 45.900 1.00 42.84 110 VAL A CA 1
ATOM 843 C C . VAL A 1 110 ? 14.795 6.959 47.379 1.00 42.84 110 VAL A C 1
ATOM 845 O O . VAL A 1 110 ? 13.669 6.698 47.777 1.00 42.84 110 VAL A O 1
ATOM 848 N N . ASP A 1 111 ? 15.864 7.069 48.165 1.00 34.53 111 ASP A N 1
ATOM 849 C CA . ASP A 1 111 ? 15.783 7.357 49.596 1.00 34.53 111 ASP A CA 1
ATOM 850 C C . ASP A 1 111 ? 16.973 8.240 50.005 1.00 34.53 111 ASP A C 1
ATOM 852 O O . ASP A 1 111 ? 18.119 7.984 49.639 1.00 34.53 111 ASP A O 1
ATOM 856 N N . ASN A 1 112 ? 16.656 9.277 50.783 1.00 32.88 112 ASN A N 1
ATOM 857 C CA . ASN A 1 112 ? 17.545 10.124 51.583 1.00 32.88 112 ASN A CA 1
ATOM 858 C C . ASN A 1 112 ? 18.526 11.065 50.868 1.00 32.88 112 ASN A C 1
ATOM 860 O O . ASN A 1 112 ? 19.719 10.808 50.825 1.00 32.88 112 ASN A O 1
ATOM 864 N N . LEU A 1 113 ? 18.036 12.253 50.500 1.00 37.06 113 LEU A N 1
ATOM 865 C CA . LEU A 1 113 ? 18.708 13.533 50.777 1.00 37.06 113 LEU A CA 1
ATOM 866 C C . LEU A 1 113 ? 17.633 14.627 50.785 1.00 37.06 113 LEU A C 1
ATOM 868 O O . LEU A 1 113 ? 17.361 15.241 49.761 1.00 37.06 113 LEU A O 1
ATOM 872 N N . LEU A 1 114 ? 16.952 14.765 51.924 1.00 34.91 114 LEU A N 1
ATOM 873 C CA . LEU A 1 114 ? 16.479 16.010 52.549 1.00 34.91 114 LEU A CA 1
ATOM 874 C C . LEU A 1 114 ? 15.525 15.614 53.685 1.00 34.91 114 LEU A C 1
ATOM 876 O O . LEU A 1 114 ? 14.399 15.170 53.470 1.00 34.91 114 LEU A O 1
ATOM 880 N N . GLY A 1 115 ? 16.033 15.720 54.910 1.00 30.12 115 GLY A N 1
ATOM 881 C CA . GLY A 1 115 ? 15.292 15.425 56.124 1.00 30.12 115 GLY A CA 1
ATOM 882 C C . GLY A 1 115 ? 14.151 16.414 56.374 1.00 30.12 115 GLY A C 1
ATOM 883 O O . GLY A 1 115 ? 14.353 17.621 56.407 1.00 30.12 115 GLY A O 1
ATOM 884 N N . ASN A 1 116 ? 12.983 15.826 56.630 1.00 33.06 116 ASN A N 1
ATOM 885 C CA . ASN A 1 116 ? 12.024 16.155 57.685 1.00 33.06 116 ASN A CA 1
ATOM 886 C C . ASN A 1 116 ? 11.332 17.538 57.699 1.00 33.06 116 ASN A C 1
ATOM 888 O O . ASN A 1 116 ? 11.872 18.518 58.203 1.00 33.06 116 ASN A O 1
ATOM 892 N N . LYS A 1 117 ? 10.038 17.549 57.343 1.00 32.88 117 LYS A N 1
ATOM 893 C CA . LYS A 1 117 ? 8.931 17.780 58.300 1.00 32.88 117 LYS A CA 1
ATOM 894 C C . LYS A 1 117 ? 7.564 17.496 57.647 1.00 32.88 117 LYS A C 1
ATOM 896 O O . LYS A 1 117 ? 7.162 18.210 56.741 1.00 32.88 117 LYS A O 1
ATOM 901 N N . THR A 1 118 ? 6.913 16.426 58.132 1.00 27.50 118 THR A N 1
ATOM 902 C CA . THR A 1 118 ? 5.465 16.244 58.435 1.00 27.50 118 THR A CA 1
ATOM 903 C C . THR A 1 118 ? 4.432 16.893 57.487 1.00 27.50 118 THR A C 1
ATOM 905 O O . THR A 1 118 ? 4.449 18.099 57.297 1.00 27.50 118 THR A O 1
ATOM 908 N N . VAL A 1 119 ? 3.425 16.189 56.949 1.00 27.59 119 VAL A N 1
ATOM 909 C CA . VAL A 1 119 ? 2.278 15.637 57.704 1.00 27.59 119 VAL A CA 1
ATOM 910 C C . VAL A 1 119 ? 1.531 14.541 56.898 1.00 27.59 119 VAL A C 1
ATOM 912 O O . VAL A 1 119 ? 1.256 14.691 55.713 1.00 27.59 119 VAL A O 1
ATOM 915 N N . SER A 1 120 ? 1.260 13.440 57.612 1.00 30.30 120 SER A N 1
ATOM 916 C CA . SER A 1 120 ? 0.268 12.350 57.477 1.00 30.30 120 SER A CA 1
ATOM 917 C C . SER A 1 120 ? -0.338 11.943 56.120 1.00 30.30 120 SER A C 1
ATOM 919 O O . SER A 1 120 ? -1.272 12.542 55.598 1.00 30.30 120 SER A O 1
ATOM 921 N N . LYS A 1 121 ? 0.106 10.758 55.687 1.00 33.34 121 LYS A N 1
ATOM 922 C CA . LYS A 1 121 ? -0.686 9.548 55.389 1.00 33.34 121 LYS A CA 1
ATOM 923 C C . LYS A 1 121 ? -2.196 9.635 55.685 1.00 33.34 121 LYS A C 1
ATOM 925 O O . LYS A 1 121 ? -2.584 9.667 56.847 1.00 33.34 121 LYS A O 1
ATOM 930 N N . GLU A 1 122 ? -3.011 9.440 54.651 1.00 32.81 122 GLU A N 1
ATOM 931 C CA . GLU A 1 122 ? -4.271 8.708 54.783 1.00 32.81 122 GLU A CA 1
ATOM 932 C C . GLU A 1 122 ? -4.478 7.808 53.558 1.00 32.81 122 GLU A C 1
ATOM 934 O O . GLU A 1 122 ? -4.253 8.186 52.408 1.00 32.81 122 GLU A O 1
ATOM 939 N N . THR A 1 123 ? -4.785 6.549 53.843 1.00 33.53 123 THR A N 1
ATOM 940 C CA . THR A 1 123 ? -4.978 5.452 52.900 1.00 33.53 123 THR A CA 1
ATOM 941 C C . THR A 1 123 ? -6.474 5.234 52.746 1.00 33.53 123 THR A C 1
ATOM 943 O O . THR A 1 123 ? -7.120 4.945 53.743 1.00 33.53 123 THR A O 1
ATOM 946 N N . ALA A 1 124 ? -7.009 5.277 51.525 1.00 31.31 124 ALA A N 1
ATOM 947 C CA . ALA A 1 124 ? -8.246 4.569 51.197 1.00 31.31 124 ALA A CA 1
ATOM 948 C C . ALA A 1 124 ? -8.388 4.375 49.682 1.00 31.31 124 ALA A C 1
ATOM 950 O O . ALA A 1 124 ? -8.498 5.327 48.912 1.00 31.31 124 ALA A O 1
ATOM 951 N N . SER A 1 125 ? -8.416 3.109 49.263 1.00 42.00 125 SER A N 1
ATOM 952 C CA . SER A 1 125 ? -9.027 2.691 48.004 1.00 42.00 125 SER A CA 1
ATOM 953 C C . SER A 1 125 ? -10.503 3.069 48.008 1.00 42.00 125 SER A C 1
ATOM 955 O O . SER A 1 125 ? -11.253 2.600 48.861 1.00 42.00 125 SER A O 1
ATOM 957 N N . THR A 1 126 ? -10.960 3.812 47.003 1.00 28.20 126 THR A N 1
ATOM 958 C CA . THR A 1 126 ? -12.349 3.716 46.539 1.00 28.20 126 THR A CA 1
ATOM 959 C C . THR A 1 126 ? -12.418 4.055 45.053 1.00 28.20 126 THR A C 1
ATOM 961 O O . THR A 1 126 ? -11.938 5.087 44.593 1.00 28.20 126 THR A O 1
ATOM 964 N N . SER A 1 127 ? -12.992 3.126 44.294 1.00 47.47 127 SER A N 1
ATOM 965 C CA . SER A 1 127 ? -13.351 3.237 42.882 1.00 47.47 127 SER A CA 1
ATOM 966 C C . SER A 1 127 ? -14.079 4.551 42.589 1.00 47.47 127 SER A C 1
ATOM 968 O O . SER A 1 127 ? -15.201 4.702 43.068 1.00 47.47 127 SER A O 1
ATOM 970 N N . GLN A 1 128 ? -13.521 5.426 41.739 1.00 31.31 128 GLN A N 1
ATOM 971 C CA . GLN A 1 128 ? -14.293 6.442 41.012 1.00 31.31 128 GLN A CA 1
ATOM 972 C C . GLN A 1 128 ? -13.684 6.752 39.632 1.00 31.31 128 GLN A C 1
ATOM 974 O O . GLN A 1 128 ? -12.625 7.357 39.501 1.00 31.31 128 GLN A O 1
ATOM 979 N N . LEU A 1 129 ? -14.395 6.284 38.602 1.00 34.38 129 LEU A N 1
ATOM 980 C CA . LEU A 1 129 ? -14.695 6.966 37.339 1.00 34.38 129 LEU A CA 1
ATOM 981 C C . LEU A 1 129 ? -13.662 8.015 36.871 1.00 34.38 129 LEU A C 1
ATOM 983 O O . LEU A 1 129 ? -13.630 9.151 37.341 1.00 34.38 129 LEU A O 1
ATOM 987 N N . SER A 1 130 ? -12.852 7.636 35.880 1.00 35.25 130 SER A N 1
ATOM 988 C CA . SER A 1 130 ? -11.810 8.448 35.245 1.00 35.25 130 SER A CA 1
ATOM 989 C C . SER A 1 130 ? -12.344 9.773 34.680 1.00 35.25 130 SER A C 1
ATOM 991 O O . SER A 1 130 ? -12.704 9.877 33.503 1.00 35.25 130 SER A O 1
ATOM 993 N N . LYS A 1 131 ? -12.367 10.812 35.515 1.00 32.91 131 LYS A N 1
ATOM 994 C CA . LYS A 1 131 ? -12.631 12.194 35.115 1.00 32.91 131 LYS A CA 1
ATOM 995 C C . LYS A 1 131 ? -11.439 12.657 34.279 1.00 32.91 131 LYS A C 1
ATOM 997 O O . LYS A 1 131 ? -10.339 12.853 34.791 1.00 32.91 131 LYS A O 1
ATOM 1002 N N . SER A 1 132 ? -11.640 12.732 32.964 1.00 41.25 132 SER A N 1
ATOM 1003 C CA . SER A 1 132 ? -10.624 13.122 31.988 1.00 41.25 132 SER A CA 1
ATOM 1004 C C . SER A 1 132 ? -10.023 14.476 32.370 1.00 41.25 132 SER A C 1
ATOM 1006 O O . SER A 1 132 ? -10.659 15.513 32.195 1.00 41.25 132 SER A O 1
ATOM 1008 N N . THR A 1 133 ? -8.798 14.481 32.901 1.00 50.84 133 THR A N 1
ATOM 1009 C CA . THR A 1 133 ? -8.050 15.724 33.089 1.00 50.84 133 THR A CA 1
ATOM 1010 C C . THR A 1 133 ? -7.824 16.333 31.713 1.00 50.84 133 THR A C 1
ATOM 1012 O O . THR A 1 133 ? -7.170 15.745 30.846 1.00 50.84 133 THR A O 1
ATOM 1015 N N . VAL A 1 134 ? -8.437 17.496 31.488 1.00 55.78 134 VAL A N 1
ATOM 1016 C CA . VAL A 1 134 ? -8.336 18.253 30.241 1.00 55.78 134 VAL A CA 1
ATOM 1017 C C . VAL A 1 134 ? -6.858 18.543 29.986 1.00 55.78 134 VAL A C 1
ATOM 1019 O O . VAL A 1 134 ? -6.246 19.398 30.619 1.00 55.78 134 VAL A O 1
ATOM 1022 N N . THR A 1 135 ? -6.251 17.763 29.094 1.00 73.81 135 THR A N 1
ATOM 1023 C CA . THR A 1 135 ? -4.835 17.896 28.755 1.00 73.81 135 THR A CA 1
ATOM 1024 C C . THR A 1 135 ? -4.700 19.039 27.759 1.00 73.81 135 THR A C 1
ATOM 1026 O O . THR A 1 135 ? -4.955 18.858 26.571 1.00 73.81 135 THR A O 1
ATOM 1029 N N . ILE A 1 136 ? -4.324 20.218 28.258 1.00 83.94 136 ILE A N 1
ATOM 1030 C CA . ILE A 1 136 ? -4.012 21.386 27.430 1.00 83.94 136 ILE A CA 1
ATOM 1031 C C . ILE A 1 136 ? -2.519 21.362 27.094 1.00 83.94 136 ILE A C 1
ATOM 1033 O O . ILE A 1 136 ? -1.686 21.346 27.999 1.00 83.94 136 ILE A O 1
ATOM 1037 N N . LEU A 1 137 ? -2.167 21.368 25.806 1.00 84.62 137 LEU A N 1
ATOM 1038 C CA . LEU A 1 137 ? -0.777 21.465 25.339 1.00 84.62 137 LEU A CA 1
ATOM 1039 C C . LEU A 1 137 ? -0.615 22.710 24.463 1.00 84.62 137 LEU A C 1
ATOM 1041 O O . LEU A 1 137 ? -1.451 22.985 23.604 1.00 84.62 137 LEU A O 1
ATOM 1045 N N . LYS A 1 138 ? 0.464 23.463 24.670 1.00 85.81 138 LYS A N 1
ATOM 1046 C CA . LYS A 1 138 ? 0.753 24.709 23.943 1.00 85.81 138 LYS A CA 1
ATOM 1047 C C . LYS A 1 138 ? 2.238 24.814 23.610 1.00 85.81 138 LYS A C 1
ATOM 1049 O O . LYS A 1 138 ? 3.034 24.001 24.075 1.00 85.81 138 LYS A O 1
ATOM 1054 N N . LYS A 1 139 ? 2.622 25.823 22.819 1.00 80.31 139 LYS A N 1
ATOM 1055 C CA . LYS A 1 139 ? 4.037 26.074 22.494 1.00 80.31 139 LYS A CA 1
ATOM 1056 C C . LYS A 1 139 ? 4.872 26.142 23.780 1.00 80.31 139 LYS A C 1
ATOM 1058 O O . LYS A 1 139 ? 4.499 26.842 24.717 1.00 80.31 139 LYS A O 1
ATOM 1063 N N . GLY A 1 140 ? 5.969 25.388 23.811 1.00 78.62 140 GLY A N 1
ATOM 1064 C CA . GLY A 1 140 ? 6.836 25.226 24.981 1.00 78.62 140 GLY A CA 1
ATOM 1065 C C . GLY A 1 140 ? 6.512 24.017 25.869 1.00 78.62 140 GLY A C 1
ATOM 1066 O O . GLY A 1 140 ? 7.361 23.625 26.661 1.00 78.62 140 GLY A O 1
ATOM 1067 N N . SER A 1 141 ? 5.344 23.373 25.728 1.00 79.69 141 SER A N 1
ATOM 1068 C CA . SER A 1 141 ? 5.063 22.102 26.410 1.00 79.69 141 SER A CA 1
ATOM 1069 C C . SER A 1 141 ? 6.026 21.005 25.945 1.00 79.69 141 SER A C 1
ATOM 1071 O O . SER A 1 141 ? 6.356 20.920 24.761 1.00 79.69 141 SER A O 1
ATOM 1073 N N . THR A 1 142 ? 6.428 20.120 26.856 1.00 85.25 142 THR A N 1
ATOM 1074 C CA . THR A 1 142 ? 7.320 18.992 26.556 1.00 85.25 142 THR A CA 1
ATOM 1075 C C . THR A 1 142 ? 6.821 17.692 27.193 1.00 85.25 142 THR A C 1
ATOM 1077 O O . THR A 1 142 ? 5.952 17.699 28.067 1.00 85.25 142 THR A O 1
ATOM 1080 N N . GLY A 1 143 ? 7.338 16.554 26.729 1.00 80.56 143 GLY A N 1
ATOM 1081 C CA . GLY A 1 143 ? 7.140 15.247 27.354 1.00 80.56 143 GLY A CA 1
ATOM 1082 C C . GLY A 1 143 ? 6.262 14.274 26.564 1.00 80.56 143 GLY A C 1
ATOM 1083 O O . GLY A 1 143 ? 5.920 14.473 25.394 1.00 80.56 143 GLY A O 1
ATOM 1084 N N . SER A 1 144 ? 5.897 13.170 27.218 1.00 85.94 144 SER A N 1
ATOM 1085 C CA . SER A 1 144 ? 5.227 12.020 26.590 1.00 85.94 144 SER A CA 1
ATOM 1086 C C . SER A 1 144 ? 3.882 12.374 25.947 1.00 85.94 144 SER A C 1
ATOM 1088 O O . SER A 1 144 ? 3.567 11.878 24.864 1.00 85.94 144 SER A O 1
ATOM 1090 N N . LYS A 1 145 ? 3.119 13.283 26.564 1.00 80.69 145 LYS A N 1
ATOM 1091 C CA . LYS A 1 145 ? 1.825 13.759 26.049 1.00 80.69 145 LYS A CA 1
ATOM 1092 C C . LYS A 1 145 ? 1.970 14.505 24.719 1.00 80.69 145 LYS A C 1
ATOM 1094 O O . LYS A 1 145 ? 1.193 14.268 23.798 1.00 80.69 145 LYS A O 1
ATOM 1099 N N . VAL A 1 146 ? 3.002 15.342 24.584 1.00 88.44 146 VAL A N 1
ATOM 1100 C CA . VAL A 1 146 ? 3.304 16.053 23.331 1.00 88.44 146 VAL A CA 1
ATOM 1101 C C . VAL A 1 146 ? 3.730 15.067 22.247 1.00 88.44 146 VAL A C 1
ATOM 1103 O O . VAL A 1 146 ? 3.221 15.121 21.130 1.00 88.44 146 VAL A O 1
ATOM 1106 N N . LYS A 1 147 ? 4.578 14.094 22.592 1.00 89.56 147 LYS A N 1
ATOM 1107 C CA . LYS A 1 147 ? 5.003 13.040 21.659 1.00 89.56 147 LYS A CA 1
ATOM 1108 C C . LYS A 1 147 ? 3.818 12.218 21.148 1.00 89.56 147 LYS A C 1
ATOM 1110 O O . LYS A 1 147 ? 3.750 11.887 19.963 1.00 89.56 147 LYS A O 1
ATOM 1115 N N . ALA A 1 148 ? 2.867 11.901 22.027 1.00 89.38 148 ALA A N 1
ATOM 1116 C CA . ALA A 1 148 ? 1.634 11.210 21.662 1.00 89.38 148 ALA A CA 1
ATOM 1117 C C . ALA A 1 148 ? 0.774 12.050 20.706 1.00 89.38 148 ALA A C 1
ATOM 1119 O O . ALA A 1 148 ? 0.326 11.532 19.681 1.00 89.38 148 ALA A O 1
ATOM 1120 N N . LEU A 1 149 ? 0.604 13.346 20.989 1.00 90.69 149 LEU A N 1
ATOM 1121 C CA . LEU A 1 149 ? -0.081 14.282 20.097 1.00 90.69 149 LEU A CA 1
ATOM 1122 C C . LEU A 1 149 ? 0.575 14.323 18.709 1.00 90.69 149 LEU A C 1
ATOM 1124 O O . LEU A 1 149 ? -0.103 14.127 17.702 1.00 90.69 149 LEU A O 1
ATOM 1128 N N . GLN A 1 150 ? 1.891 14.516 18.638 1.00 93.88 150 GLN A N 1
ATOM 1129 C CA . GLN A 1 150 ? 2.628 14.587 17.373 1.00 93.88 150 GLN A CA 1
ATOM 1130 C C . GLN A 1 150 ? 2.464 13.305 16.547 1.00 93.88 150 GLN A C 1
ATOM 1132 O O . GLN A 1 150 ? 2.156 13.375 15.358 1.00 93.88 150 GLN A O 1
ATOM 1137 N N . LYS A 1 151 ? 2.567 12.121 17.170 1.00 94.38 151 LYS A N 1
ATOM 1138 C CA . LYS A 1 151 ? 2.307 10.838 16.490 1.00 94.38 151 LYS A CA 1
ATOM 1139 C C . LYS A 1 151 ? 0.902 10.780 15.889 1.00 94.38 151 LYS A C 1
ATOM 1141 O O . LYS A 1 151 ? 0.738 10.327 14.756 1.00 94.38 151 LYS A O 1
ATOM 1146 N N . ARG A 1 152 ? -0.108 11.237 16.631 1.00 94.56 152 ARG A N 1
ATOM 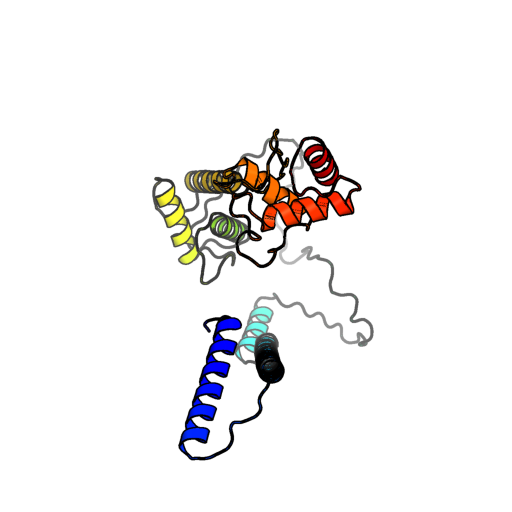1147 C CA . ARG A 1 152 ? -1.500 11.270 16.165 1.00 94.56 152 ARG A CA 1
ATOM 1148 C C . ARG A 1 152 ? -1.697 12.267 15.027 1.00 94.56 152 ARG A C 1
ATOM 1150 O O . ARG A 1 152 ? -2.340 11.922 14.041 1.00 94.56 152 ARG A O 1
ATOM 1157 N N . LEU A 1 153 ? -1.076 13.446 15.093 1.00 92.44 153 LEU A N 1
ATOM 1158 C CA . LEU A 1 153 ? -1.082 14.434 14.008 1.00 92.44 153 LEU A CA 1
ATOM 1159 C C . LEU A 1 153 ? -0.462 13.867 12.720 1.00 92.44 153 LEU A C 1
ATOM 1161 O O . LEU A 1 153 ? -1.099 13.926 11.666 1.00 92.44 153 LEU A O 1
ATOM 1165 N N . ILE A 1 154 ? 0.711 13.229 12.813 1.00 92.88 154 ILE A N 1
ATOM 1166 C CA . ILE A 1 154 ? 1.368 12.554 11.677 1.00 92.88 154 ILE A CA 1
ATOM 1167 C C . ILE A 1 154 ? 0.451 11.471 11.104 1.00 92.88 154 ILE A C 1
ATOM 1169 O O . ILE A 1 154 ? 0.189 11.434 9.899 1.00 92.88 154 ILE A O 1
ATOM 1173 N N . LYS A 1 155 ? -0.115 10.618 11.967 1.00 91.38 155 LYS A N 1
ATOM 1174 C CA . LYS A 1 155 ? -1.046 9.556 11.562 1.00 91.38 155 LYS A CA 1
ATOM 1175 C C . LYS A 1 155 ? -2.299 10.115 10.888 1.00 91.38 155 LYS A C 1
ATOM 1177 O O . LYS A 1 155 ? -2.754 9.559 9.886 1.00 91.38 155 LYS A O 1
ATOM 1182 N N . ALA A 1 156 ? -2.829 11.231 11.375 1.00 88.75 156 ALA A N 1
ATOM 1183 C CA . ALA A 1 156 ? -3.959 11.947 10.791 1.00 88.75 156 ALA A CA 1
ATOM 1184 C C . ALA A 1 156 ? -3.615 12.636 9.453 1.00 88.75 156 ALA A C 1
ATOM 1186 O O . ALA A 1 156 ? -4.521 12.973 8.691 1.00 88.75 156 ALA A O 1
ATOM 1187 N N . GLY A 1 157 ? -2.328 12.735 9.099 1.00 90.19 157 GLY A N 1
ATOM 1188 C CA . GLY A 1 157 ? -1.838 13.274 7.828 1.00 90.19 157 GLY A CA 1
ATOM 1189 C C . GLY A 1 157 ? -1.359 14.725 7.896 1.00 90.19 157 GLY A C 1
ATOM 1190 O O . GLY A 1 157 ? -1.148 15.332 6.849 1.00 90.19 157 GLY A O 1
ATOM 1191 N N . PHE A 1 158 ? -1.188 15.284 9.094 1.00 90.12 158 PHE A N 1
ATOM 1192 C CA . PHE A 1 158 ? -0.561 16.590 9.285 1.00 90.12 158 PHE A CA 1
ATOM 1193 C C . PHE A 1 158 ? 0.958 16.426 9.326 1.00 90.12 158 PHE A C 1
ATOM 1195 O O . PHE A 1 158 ? 1.480 15.490 9.929 1.00 90.12 158 PHE A O 1
ATOM 1202 N N . LYS A 1 159 ? 1.675 17.312 8.635 1.00 87.31 159 LYS A N 1
ATOM 1203 C CA . LYS A 1 159 ? 3.115 17.165 8.414 1.00 87.31 159 LYS A CA 1
ATOM 1204 C C . LYS A 1 159 ? 3.908 17.770 9.571 1.00 87.31 159 LYS A C 1
ATOM 1206 O O . LYS A 1 159 ? 3.664 18.911 9.944 1.00 87.31 159 LYS A O 1
ATOM 1211 N N . LEU A 1 160 ? 4.876 17.005 10.072 1.00 86.94 160 LEU A N 1
ATOM 1212 C CA . LEU A 1 160 ? 5.952 17.464 10.951 1.00 86.94 160 LEU A CA 1
ATOM 1213 C C . LEU A 1 160 ? 7.300 17.050 10.312 1.00 86.94 160 LEU A C 1
ATOM 1215 O O . LEU A 1 160 ? 7.875 16.040 10.720 1.00 86.94 160 LEU A O 1
ATOM 1219 N N . PRO A 1 161 ? 7.735 17.720 9.222 1.00 81.75 161 PRO A N 1
ATOM 1220 C CA . PRO A 1 161 ? 8.915 17.340 8.439 1.00 81.75 161 PRO A CA 1
ATOM 1221 C C . PRO A 1 161 ? 10.282 17.439 9.140 1.00 81.7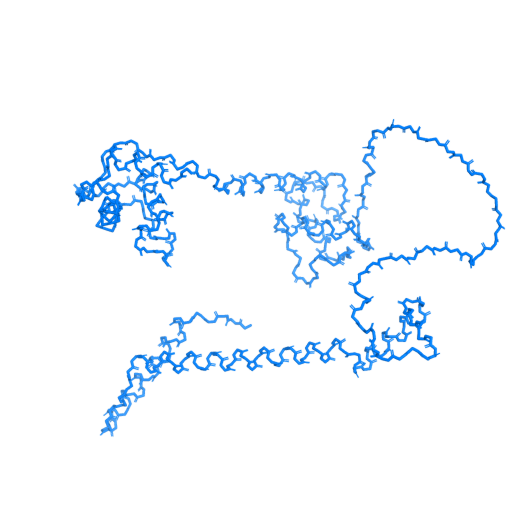5 161 PRO A C 1
ATOM 1223 O O . PRO A 1 161 ? 11.196 16.735 8.717 1.00 81.75 161 PRO A O 1
ATOM 1226 N N . LYS A 1 162 ? 10.471 18.323 10.128 1.00 83.56 162 LYS A N 1
ATOM 1227 C CA . LYS A 1 162 ? 11.798 18.642 10.681 1.00 83.56 162 LYS A CA 1
ATOM 1228 C C . LYS A 1 162 ? 12.157 17.776 11.884 1.00 83.56 162 LYS A C 1
ATOM 1230 O O . LYS A 1 162 ? 13.221 17.165 11.878 1.00 83.56 162 LYS A O 1
ATOM 1235 N N . PHE A 1 163 ? 11.297 17.731 12.899 1.00 83.88 163 PHE A N 1
ATOM 1236 C CA . PHE A 1 163 ? 11.578 17.019 14.151 1.00 83.88 163 PHE A CA 1
ATOM 1237 C C . PHE A 1 163 ? 10.636 15.834 14.395 1.00 83.88 163 PHE A C 1
ATOM 1239 O O . PHE A 1 163 ? 10.947 14.935 15.176 1.00 83.88 163 PHE A O 1
ATOM 1246 N N . GLY A 1 164 ? 9.502 15.780 13.693 1.00 90.62 164 GLY A N 1
ATOM 1247 C CA . GLY A 1 164 ? 8.550 14.683 13.818 1.00 90.62 164 GLY A CA 1
ATOM 1248 C C . GLY A 1 164 ? 7.934 14.608 15.218 1.00 90.62 164 GLY A C 1
ATOM 1249 O O . GLY A 1 164 ? 7.420 15.594 15.735 1.00 90.62 164 GLY A O 1
ATOM 1250 N N . ALA A 1 165 ? 7.929 13.413 15.814 1.00 90.75 165 ALA A N 1
ATOM 1251 C CA . ALA A 1 165 ? 7.411 13.189 17.164 1.00 90.75 165 ALA A CA 1
ATOM 1252 C C . ALA A 1 165 ? 8.544 13.181 18.203 1.00 90.75 165 ALA A C 1
ATOM 1254 O O . ALA A 1 165 ? 8.889 12.129 18.748 1.00 90.75 165 ALA A O 1
ATOM 1255 N N . ASP A 1 166 ? 9.136 14.344 18.450 1.00 85.38 166 ASP A N 1
ATOM 1256 C CA . ASP A 1 166 ? 10.260 14.550 19.371 1.00 85.38 166 ASP A CA 1
ATOM 1257 C C . ASP A 1 166 ? 9.833 14.754 20.837 1.00 85.38 166 ASP A C 1
ATOM 1259 O O . ASP A 1 166 ? 10.637 14.576 21.747 1.00 85.38 166 ASP A O 1
ATOM 1263 N N . GLY A 1 167 ? 8.555 15.043 21.091 1.00 87.88 167 GLY A N 1
ATOM 1264 C CA . GLY A 1 167 ? 8.039 15.366 22.418 1.00 87.88 167 GLY A CA 1
ATOM 1265 C C . GLY A 1 167 ? 8.197 16.831 22.824 1.00 87.88 167 GLY A C 1
ATOM 1266 O O . GLY A 1 167 ? 7.935 17.140 23.985 1.00 87.88 167 GLY A O 1
ATOM 1267 N N . HIS A 1 168 ? 8.563 17.731 21.906 1.00 87.56 168 HIS A N 1
ATOM 1268 C CA . HIS A 1 168 ? 8.647 19.173 22.136 1.00 87.56 168 HIS A CA 1
ATOM 1269 C C . HIS A 1 168 ? 7.609 19.931 21.304 1.00 87.56 168 HIS A C 1
ATOM 1271 O O . HIS A 1 168 ? 7.575 19.866 20.076 1.00 87.56 168 HIS A O 1
ATOM 1277 N N . TYR A 1 169 ? 6.760 20.718 21.965 1.00 86.56 169 TYR A N 1
ATOM 1278 C CA . TYR A 1 169 ? 5.741 21.510 21.284 1.00 86.56 169 TYR A CA 1
ATOM 1279 C C . TYR A 1 169 ? 6.377 22.802 20.755 1.00 86.56 169 TYR A C 1
ATOM 1281 O O . TYR A 1 169 ? 6.247 23.879 21.340 1.00 86.56 169 TYR A O 1
ATOM 1289 N N . GLY A 1 170 ? 7.106 22.679 19.648 1.00 86.88 170 GLY A N 1
ATOM 1290 C CA . GLY A 1 170 ? 7.714 23.792 18.920 1.00 86.88 170 GLY A CA 1
ATOM 1291 C C . GLY A 1 170 ? 6.788 24.411 17.869 1.00 86.88 170 GLY A C 1
ATOM 1292 O O . GLY A 1 170 ? 5.596 24.100 17.787 1.00 86.88 170 GLY A O 1
ATOM 1293 N N . ASP A 1 171 ? 7.355 25.272 17.021 1.00 85.62 171 ASP A N 1
ATOM 1294 C CA . ASP A 1 171 ? 6.618 25.941 15.939 1.00 85.62 171 ASP A CA 1
ATOM 1295 C C . ASP A 1 171 ? 5.989 24.959 14.954 1.00 85.62 171 ASP A C 1
ATOM 1297 O O . ASP A 1 171 ? 4.847 25.134 14.544 1.00 85.62 171 ASP A O 1
ATOM 1301 N N . GLU A 1 172 ? 6.685 23.869 14.650 1.00 84.56 172 GLU A N 1
ATOM 1302 C CA . GLU A 1 172 ? 6.184 22.810 13.779 1.00 84.56 172 GLU A CA 1
ATOM 1303 C C . GLU A 1 172 ? 4.909 22.147 14.327 1.00 84.56 172 GLU A C 1
ATOM 1305 O O . GLU A 1 172 ? 3.915 22.007 13.612 1.00 84.56 172 GLU A O 1
ATOM 1310 N N . THR A 1 173 ? 4.897 21.806 15.619 1.00 89.19 173 THR A N 1
ATOM 1311 C CA . THR A 1 173 ? 3.713 21.207 16.258 1.00 89.19 173 THR A CA 1
ATOM 1312 C C . THR A 1 173 ? 2.567 22.216 16.327 1.00 89.19 173 THR A C 1
ATOM 1314 O O . THR A 1 173 ? 1.423 21.862 16.044 1.00 89.19 173 THR A O 1
ATOM 1317 N N . LYS A 1 174 ? 2.869 23.495 16.603 1.00 92.25 174 LYS A N 1
ATOM 1318 C CA . LYS A 1 174 ? 1.879 24.581 16.562 1.00 92.25 174 LYS A CA 1
ATOM 1319 C C . LYS A 1 174 ? 1.244 24.712 15.176 1.00 92.25 174 LYS A C 1
ATOM 1321 O O . LYS A 1 174 ? 0.023 24.782 15.085 1.00 92.25 174 LYS A O 1
ATOM 1326 N N . GLN A 1 175 ? 2.034 24.695 14.101 1.00 90.38 175 GLN A N 1
ATOM 1327 C CA . GLN A 1 175 ? 1.519 24.780 12.728 1.00 90.38 175 GLN A CA 1
ATOM 1328 C C . GLN A 1 175 ? 0.660 23.568 12.343 1.00 90.38 175 GLN A C 1
ATOM 1330 O O . GLN A 1 175 ? -0.376 23.720 11.688 1.00 90.38 175 GLN A O 1
ATOM 1335 N N . ALA A 1 176 ? 1.038 22.366 12.784 1.00 88.81 176 ALA A N 1
ATOM 1336 C CA . ALA A 1 176 ? 0.229 21.168 12.582 1.00 88.81 176 ALA A CA 1
ATOM 1337 C C . ALA A 1 176 ? -1.125 21.261 13.311 1.00 88.81 176 ALA A C 1
ATOM 1339 O O . ALA A 1 176 ? -2.158 20.924 12.729 1.00 88.81 176 ALA A O 1
ATOM 1340 N N . VAL A 1 177 ? -1.143 21.782 14.544 1.00 91.25 177 VAL A N 1
ATOM 1341 C CA . VAL A 1 177 ? -2.380 22.014 15.306 1.00 91.25 177 VAL A CA 1
ATOM 1342 C C . VAL A 1 177 ? -3.243 23.105 14.672 1.00 91.25 177 VAL A C 1
ATOM 1344 O O . VAL A 1 177 ? -4.435 22.882 14.479 1.00 91.25 177 VAL A O 1
ATOM 1347 N N . LEU A 1 178 ? -2.654 24.222 14.238 1.00 88.12 178 LEU A N 1
ATOM 1348 C CA . LEU A 1 178 ? -3.365 25.265 13.489 1.00 88.12 178 LEU A CA 1
ATOM 1349 C C . LEU A 1 178 ? -4.023 24.705 12.223 1.00 88.12 178 LEU A C 1
ATOM 1351 O O . LEU A 1 178 ? -5.170 25.021 11.915 1.00 88.12 178 LEU A O 1
ATOM 1355 N N . SER A 1 179 ? -3.313 23.842 11.497 1.00 89.25 179 SER A N 1
ATOM 1356 C CA . SER A 1 179 ? -3.835 23.199 10.288 1.00 89.25 179 SER A CA 1
ATOM 1357 C C . SER A 1 179 ? -5.018 22.279 10.591 1.00 89.25 179 SER A C 1
ATOM 1359 O O . SER A 1 179 ? -5.998 22.263 9.845 1.00 89.25 179 SER A O 1
ATOM 1361 N N . LEU A 1 180 ? -4.953 21.524 11.691 1.00 91.19 180 LEU A N 1
ATOM 1362 C CA . LEU A 1 180 ? -6.064 20.702 12.169 1.00 91.19 180 LEU A CA 1
ATOM 1363 C C . LEU A 1 180 ? -7.277 21.560 12.541 1.00 91.19 180 LEU A C 1
ATOM 1365 O O . LEU A 1 180 ? -8.386 21.245 12.114 1.00 91.19 180 LEU A O 1
ATOM 1369 N N . GLN A 1 181 ? -7.067 22.635 13.300 1.00 94.00 181 GLN A N 1
ATOM 1370 C CA . GLN A 1 181 ? -8.127 23.539 13.750 1.00 94.00 181 GLN A CA 1
ATOM 1371 C C . GLN A 1 181 ? -8.837 24.204 12.569 1.00 94.00 181 GLN A C 1
ATOM 1373 O O . GLN A 1 181 ? -10.060 24.116 12.463 1.00 94.00 181 GLN A O 1
ATOM 1378 N N . LYS A 1 182 ? -8.068 24.747 11.614 1.00 91.81 182 LYS A N 1
ATOM 1379 C CA . LYS A 1 182 ? -8.597 25.300 10.357 1.00 91.81 182 LYS A CA 1
ATOM 1380 C C . LYS A 1 182 ? -9.405 24.263 9.579 1.00 91.81 182 LYS A C 1
ATOM 1382 O O . LYS A 1 182 ? -10.515 24.546 9.144 1.00 91.81 182 LYS A O 1
ATOM 1387 N N . LYS A 1 183 ? -8.886 23.036 9.446 1.00 89.19 183 LYS A N 1
ATOM 1388 C CA . LYS A 1 183 ? -9.577 21.940 8.747 1.00 89.19 183 LYS A CA 1
ATOM 1389 C C . LYS A 1 183 ? -10.879 21.513 9.432 1.00 89.19 183 LYS A C 1
ATOM 1391 O O . LYS A 1 183 ? -11.781 21.014 8.764 1.00 89.19 183 LYS A O 1
ATOM 1396 N N . ALA A 1 184 ? -10.957 21.660 10.749 1.00 87.56 184 ALA A N 1
ATOM 1397 C CA . ALA A 1 184 ? -12.135 21.319 11.533 1.00 87.56 184 ALA A CA 1
ATOM 1398 C C . ALA A 1 184 ? -13.135 22.476 11.687 1.00 87.56 184 ALA A C 1
ATOM 1400 O O . ALA A 1 184 ? -14.198 22.253 12.259 1.00 87.56 184 ALA A O 1
ATOM 1401 N N . GLY A 1 185 ? -12.814 23.677 11.191 1.00 88.06 185 GLY A N 1
ATOM 1402 C CA . GLY A 1 185 ? -13.679 24.851 11.314 1.00 88.06 185 GLY A CA 1
ATOM 1403 C C . GLY A 1 185 ? -13.796 25.391 12.743 1.00 88.06 185 GLY A C 1
ATOM 1404 O O . GLY A 1 185 ? -14.821 25.964 13.088 1.00 88.06 185 GLY A O 1
ATOM 1405 N N . ILE A 1 186 ? -12.776 25.184 13.583 1.00 85.44 186 ILE A N 1
ATOM 1406 C CA . ILE A 1 186 ? -12.711 25.721 14.953 1.00 85.44 186 ILE A CA 1
ATOM 1407 C C . ILE A 1 186 ? -11.674 26.848 15.043 1.00 85.44 186 ILE A C 1
ATOM 1409 O O . ILE A 1 186 ? -10.867 27.028 14.129 1.00 85.44 186 ILE A O 1
ATOM 1413 N N . ALA A 1 187 ? -11.673 27.591 16.155 1.00 81.12 187 ALA A N 1
ATOM 1414 C CA . ALA A 1 187 ? -10.694 28.647 16.405 1.00 81.12 187 ALA A CA 1
ATOM 1415 C C . ALA A 1 187 ? -9.252 28.123 16.247 1.00 81.12 187 ALA A C 1
ATOM 1417 O O . ALA A 1 187 ? -8.859 27.135 16.870 1.00 81.12 187 ALA A O 1
ATOM 1418 N N . ALA A 1 188 ? -8.473 28.780 15.384 1.00 86.62 188 ALA A N 1
ATOM 1419 C CA . ALA A 1 188 ? -7.103 28.398 15.056 1.00 86.62 188 ALA A CA 1
ATOM 1420 C C . ALA A 1 188 ? -6.096 29.159 15.933 1.00 86.62 188 ALA A C 1
ATOM 1422 O O . ALA A 1 188 ? -5.359 30.019 15.453 1.00 86.62 188 ALA A O 1
ATOM 1423 N N . ASP A 1 189 ? -6.085 28.851 17.229 1.00 73.25 189 ASP A N 1
ATOM 1424 C CA . ASP A 1 189 ? -5.201 29.463 18.234 1.00 73.25 189 ASP A CA 1
ATOM 1425 C C . ASP A 1 189 ? -3.847 28.732 18.389 1.00 73.25 189 ASP A C 1
ATOM 1427 O O . ASP A 1 189 ? -2.895 29.248 18.983 1.00 73.25 189 ASP A O 1
ATOM 1431 N N . GLY A 1 190 ? -3.719 27.533 17.814 1.00 79.62 190 GLY A N 1
ATOM 1432 C CA . GLY A 1 190 ? -2.526 26.698 17.900 1.00 79.62 190 GLY A CA 1
ATOM 1433 C C . GLY A 1 190 ? -2.343 26.019 19.259 1.00 79.62 190 GLY A C 1
ATOM 1434 O O . GLY A 1 190 ? -1.242 25.530 19.531 1.00 79.62 190 GLY A O 1
ATOM 1435 N N . ILE A 1 191 ? -3.384 25.987 20.097 1.00 81.69 191 ILE A N 1
ATOM 1436 C CA . ILE A 1 191 ? -3.431 25.321 21.400 1.00 81.69 191 ILE A CA 1
ATOM 1437 C C . ILE A 1 191 ? -4.200 24.001 21.270 1.00 81.69 191 ILE A C 1
ATOM 1439 O O . ILE A 1 191 ? -5.303 23.905 20.725 1.00 81.69 191 ILE A O 1
ATOM 1443 N N . TYR A 1 192 ? -3.618 22.935 21.802 1.00 83.38 192 TYR A N 1
ATOM 1444 C CA . TYR A 1 192 ? -4.281 21.647 21.879 1.00 83.38 192 TYR A CA 1
ATOM 1445 C C . TYR A 1 192 ? -5.151 21.576 23.134 1.00 83.38 192 TYR A C 1
ATOM 1447 O O . TYR A 1 192 ? -4.635 21.347 24.223 1.00 83.38 192 TYR A O 1
ATOM 1455 N N . GLY A 1 193 ? -6.459 21.778 22.977 1.00 84.06 193 GLY A N 1
ATOM 1456 C CA . GLY A 1 193 ? -7.462 21.630 24.036 1.00 84.06 193 GLY A CA 1
ATOM 1457 C C . GLY A 1 193 ? -8.578 20.641 23.664 1.00 84.06 193 GLY A C 1
ATOM 1458 O O . GLY A 1 193 ? -8.483 19.964 22.637 1.00 84.06 193 GLY A O 1
ATOM 1459 N N . PRO A 1 194 ? -9.670 20.568 24.452 1.00 84.31 194 PRO A N 1
ATOM 1460 C CA . PRO A 1 194 ? -10.772 19.622 24.234 1.00 84.31 194 PRO A CA 1
ATOM 1461 C C . PRO A 1 194 ? -11.393 19.678 22.834 1.00 84.31 194 PRO A C 1
ATOM 1463 O O . PRO A 1 194 ? -11.657 18.640 22.225 1.00 84.31 194 PRO A O 1
ATOM 1466 N N . ALA A 1 195 ? -11.594 20.885 22.297 1.00 80.12 195 ALA A N 1
ATOM 1467 C CA . ALA A 1 195 ? -12.136 21.072 20.952 1.00 80.12 195 ALA A CA 1
ATOM 1468 C C . ALA A 1 195 ? -11.191 20.499 19.880 1.00 80.12 195 ALA A C 1
ATOM 1470 O O . ALA A 1 195 ? -11.622 19.770 18.985 1.00 80.12 195 ALA A O 1
ATOM 1471 N N . THR A 1 196 ? -9.889 20.765 20.016 1.00 88.44 196 THR A N 1
ATOM 1472 C CA . THR A 1 196 ? -8.840 20.261 19.121 1.00 88.44 196 THR A CA 1
ATOM 1473 C C . THR A 1 196 ? -8.690 18.737 19.209 1.00 88.44 196 THR A C 1
ATOM 1475 O O . THR A 1 196 ? -8.543 18.076 18.183 1.00 88.44 196 THR A O 1
ATOM 1478 N N . GLU A 1 197 ? -8.790 18.151 20.406 1.00 89.06 197 GLU A N 1
ATOM 1479 C CA . GLU A 1 197 ? -8.798 16.695 20.614 1.00 89.06 197 GLU A CA 1
ATOM 1480 C C . GLU A 1 197 ? -9.988 16.042 19.897 1.00 89.06 197 GLU A C 1
ATOM 1482 O O . GLU A 1 197 ? -9.802 15.095 19.130 1.00 89.06 197 GLU A O 1
ATOM 1487 N N . LYS A 1 198 ? -11.202 16.584 20.060 1.00 88.75 198 LYS A N 1
ATOM 1488 C CA . LYS A 1 198 ? -12.403 16.085 19.367 1.00 88.75 198 LYS A CA 1
ATOM 1489 C C . LYS A 1 198 ? -12.265 16.185 17.843 1.00 88.75 198 LYS A C 1
ATOM 1491 O O . LYS A 1 198 ? -12.643 15.262 17.112 1.00 88.75 198 LYS A O 1
ATOM 1496 N N . ALA A 1 199 ? -11.685 17.280 17.353 1.00 89.69 199 ALA A N 1
ATOM 1497 C CA . ALA A 1 199 ? -11.377 17.452 15.938 1.00 89.69 199 ALA A CA 1
ATOM 1498 C C . ALA A 1 199 ? -10.387 16.386 15.438 1.00 89.69 199 ALA A C 1
ATOM 1500 O O . ALA A 1 199 ? -10.634 15.750 14.409 1.00 89.69 199 ALA A O 1
ATOM 1501 N N . LEU A 1 200 ? -9.308 16.129 16.185 1.00 90.62 200 LEU A N 1
ATOM 1502 C CA . LEU A 1 200 ? -8.317 15.108 15.844 1.00 90.62 200 LEU A CA 1
ATOM 1503 C C . LEU A 1 200 ? -8.944 13.712 15.795 1.00 90.62 200 LEU A C 1
ATOM 1505 O O . LEU A 1 200 ? -8.767 13.006 14.804 1.00 90.62 200 LEU A O 1
ATOM 1509 N N . GLN A 1 201 ? -9.748 13.349 16.797 1.00 91.75 201 GLN A N 1
ATOM 1510 C CA . GLN A 1 201 ? -10.476 12.076 16.831 1.00 91.75 201 GLN A CA 1
ATOM 1511 C C . GLN A 1 201 ? -11.412 11.913 15.633 1.00 91.75 201 GLN A C 1
ATOM 1513 O O . GLN A 1 201 ? -11.497 10.831 15.056 1.00 91.75 201 GLN A O 1
ATOM 1518 N N . THR A 1 202 ? -12.080 12.986 15.206 1.00 91.06 202 THR A N 1
ATOM 1519 C CA . THR A 1 202 ? -12.954 12.961 14.025 1.00 91.06 202 THR A CA 1
ATOM 1520 C C . THR A 1 202 ? -12.157 12.696 12.747 1.00 91.06 202 THR A C 1
ATOM 1522 O O . THR A 1 202 ? -12.572 11.890 11.910 1.00 91.06 202 THR A O 1
ATOM 1525 N N . VAL A 1 203 ? -10.988 13.329 12.591 1.00 90.00 203 VAL A N 1
ATOM 1526 C CA . VAL A 1 203 ? -10.083 13.073 11.458 1.00 90.00 203 VAL A CA 1
ATOM 1527 C C . VAL A 1 203 ? -9.541 11.643 11.507 1.00 90.00 203 VAL A C 1
ATOM 1529 O O . VAL A 1 203 ? -9.541 10.957 10.485 1.00 90.00 203 VAL A O 1
ATOM 1532 N N . GLU A 1 204 ? -9.137 11.161 12.682 1.00 89.38 204 GLU A N 1
ATOM 1533 C CA . GLU A 1 204 ? -8.680 9.785 12.893 1.00 89.38 204 GLU A CA 1
ATOM 1534 C C . GLU A 1 204 ? -9.787 8.765 12.593 1.00 89.38 204 GLU A C 1
ATOM 1536 O O . GLU A 1 204 ? -9.515 7.750 11.956 1.00 89.38 204 GLU A O 1
ATOM 1541 N N . ALA A 1 205 ? -11.037 9.033 12.977 1.00 86.88 205 ALA A N 1
ATOM 1542 C CA . ALA A 1 205 ? -12.188 8.180 12.689 1.00 86.88 205 ALA A CA 1
ATOM 1543 C C . ALA A 1 205 ? -12.527 8.157 11.192 1.00 86.88 205 ALA A C 1
ATOM 1545 O O . ALA A 1 205 ? -12.782 7.088 10.638 1.00 86.88 205 ALA A O 1
ATOM 1546 N N . LYS A 1 206 ? -12.469 9.306 10.504 1.00 84.06 206 LYS A N 1
ATOM 1547 C CA . LYS A 1 206 ? -12.622 9.376 9.041 1.00 84.06 206 LYS A CA 1
ATOM 1548 C C . LYS A 1 206 ? -11.505 8.615 8.325 1.00 84.06 206 LYS A C 1
ATOM 1550 O O . LYS A 1 206 ? -11.796 7.853 7.407 1.00 84.06 206 LYS A O 1
ATOM 1555 N N . LYS A 1 207 ? -10.253 8.742 8.782 1.00 78.00 207 LYS A N 1
ATOM 1556 C CA . LYS A 1 207 ? -9.134 7.943 8.260 1.00 78.00 207 LYS A CA 1
ATOM 1557 C C . LYS A 1 207 ? -9.302 6.460 8.551 1.00 78.00 207 LYS A C 1
ATOM 1559 O O . LYS A 1 207 ? -9.034 5.666 7.667 1.00 78.00 207 LYS A O 1
ATOM 1564 N N . LYS A 1 208 ? -9.779 6.076 9.739 1.00 69.62 208 LYS A N 1
ATOM 1565 C CA . LYS A 1 208 ? -10.103 4.679 10.051 1.00 69.62 208 LYS A CA 1
ATOM 1566 C C . LYS A 1 208 ? -11.186 4.145 9.125 1.00 69.62 208 LYS A C 1
ATOM 1568 O O . LYS A 1 208 ? -11.004 3.049 8.639 1.00 69.62 208 LYS A O 1
ATOM 1573 N N . LYS A 1 209 ? -12.233 4.912 8.802 1.00 60.53 209 LYS A N 1
ATOM 1574 C CA . LYS A 1 209 ? -13.239 4.521 7.795 1.00 60.53 209 LYS A CA 1
ATOM 1575 C C . LYS A 1 209 ? -12.654 4.426 6.378 1.00 60.53 209 LYS A C 1
ATOM 1577 O O . LYS A 1 209 ? -13.056 3.558 5.613 1.00 60.53 209 LYS A O 1
ATOM 1582 N N . SER A 1 210 ? -11.678 5.272 6.035 1.00 55.06 210 SER A N 1
ATOM 1583 C CA . SER A 1 210 ? -10.985 5.209 4.740 1.00 55.06 210 SER A CA 1
ATOM 1584 C C . SER A 1 210 ? -9.864 4.162 4.683 1.00 55.06 210 SER A C 1
ATOM 1586 O O . SER A 1 210 ? -9.448 3.808 3.588 1.00 55.06 210 SER A O 1
ATOM 1588 N N . SER A 1 211 ? -9.361 3.685 5.829 1.00 50.50 211 SER A N 1
ATOM 1589 C CA . SER A 1 211 ? -8.334 2.640 5.968 1.00 50.50 211 SER A CA 1
ATOM 1590 C C . SER A 1 211 ? -8.907 1.295 6.435 1.00 50.50 211 SER A C 1
ATOM 1592 O O . SER A 1 211 ? -8.205 0.293 6.404 1.00 50.50 211 SER A O 1
ATOM 1594 N N . SER A 1 212 ? -10.179 1.246 6.841 1.00 45.03 212 SER A N 1
ATOM 1595 C CA . SER A 1 212 ? -11.001 0.041 7.029 1.00 45.03 212 SER A CA 1
ATOM 1596 C C . SER A 1 212 ? -11.692 -0.385 5.730 1.00 45.03 212 SER A C 1
ATOM 1598 O O . SER A 1 212 ? -12.499 -1.305 5.732 1.00 45.03 212 SER A O 1
ATOM 1600 N N . SER A 1 213 ? -11.327 0.243 4.609 1.00 43.06 213 SER A N 1
ATOM 1601 C CA . SER A 1 213 ? -11.241 -0.426 3.307 1.00 43.06 213 SER A CA 1
ATOM 1602 C C . SER A 1 213 ? -9.969 -1.290 3.187 1.00 43.06 213 SER A C 1
ATOM 1604 O O . SER A 1 213 ? -9.681 -1.829 2.119 1.00 43.06 213 SER A O 1
ATOM 1606 N N . GLY A 1 214 ? -9.222 -1.474 4.285 1.00 42.88 214 GLY A N 1
ATOM 1607 C CA . GLY A 1 214 ? -8.354 -2.624 4.504 1.00 42.88 214 GLY A CA 1
ATOM 1608 C C . GLY A 1 214 ? -9.188 -3.902 4.450 1.00 42.88 214 GLY A C 1
ATOM 1609 O O . GLY A 1 214 ? -9.706 -4.365 5.462 1.00 42.88 214 GLY A O 1
ATOM 1610 N N . LYS A 1 215 ? -9.356 -4.399 3.221 1.00 42.59 215 LYS A N 1
ATOM 1611 C CA . LYS A 1 215 ? -9.974 -5.660 2.805 1.00 42.59 215 LYS A CA 1
ATOM 1612 C C . LYS A 1 215 ? -9.751 -6.780 3.838 1.00 42.59 215 LYS A C 1
ATOM 1614 O O . LYS A 1 215 ? -8.791 -7.532 3.735 1.00 42.59 215 LYS A O 1
ATOM 1619 N N . LYS A 1 216 ? -10.727 -7.026 4.715 1.00 42.28 216 LYS A N 1
ATOM 1620 C CA . LYS A 1 216 ? -11.233 -8.401 4.829 1.00 42.28 216 LYS A CA 1
ATOM 1621 C C . LYS A 1 216 ? -12.078 -8.609 3.583 1.00 42.28 216 LYS A C 1
ATOM 1623 O O . LYS A 1 216 ? -13.262 -8.285 3.554 1.00 42.28 216 LYS A O 1
ATOM 1628 N N . SER A 1 217 ? -11.416 -9.008 2.504 1.00 46.41 217 SER A N 1
ATOM 1629 C CA . SER A 1 217 ? -12.092 -9.354 1.268 1.00 46.41 217 SER A CA 1
ATOM 1630 C C . SER A 1 217 ? -12.867 -10.641 1.521 1.00 46.41 217 SER A C 1
ATOM 1632 O O . SER A 1 217 ? -12.362 -11.733 1.310 1.00 46.41 217 SER A O 1
ATOM 1634 N N . SER A 1 218 ? -14.117 -10.522 1.968 1.00 59.03 218 SER A N 1
ATOM 1635 C CA . SER A 1 218 ? -15.128 -11.444 1.468 1.00 59.03 218 SER A CA 1
ATOM 1636 C C . SER A 1 218 ? -15.112 -11.226 -0.042 1.00 59.03 218 SER A C 1
ATOM 1638 O O . SER A 1 218 ? -15.651 -10.230 -0.532 1.00 59.03 218 SER A O 1
ATOM 1640 N N . TYR A 1 219 ? -14.362 -12.059 -0.766 1.00 65.75 219 TYR A N 1
ATOM 1641 C CA . TYR A 1 219 ? -14.315 -12.026 -2.221 1.00 65.75 219 TYR A CA 1
ATOM 1642 C C . TYR A 1 219 ? -15.703 -12.438 -2.706 1.00 65.75 219 TYR A C 1
ATOM 1644 O O . TYR A 1 219 ? -15.957 -13.607 -2.969 1.00 65.75 219 TYR A O 1
ATOM 1652 N N . LYS A 1 220 ? -16.640 -11.484 -2.746 1.00 80.50 220 LYS A N 1
ATOM 1653 C CA . LYS A 1 220 ? -17.963 -11.689 -3.327 1.00 80.50 220 LYS A CA 1
ATOM 1654 C C . LYS A 1 220 ? -17.754 -11.915 -4.813 1.00 80.50 220 LYS A C 1
ATOM 1656 O O . LYS A 1 220 ? -17.590 -10.967 -5.576 1.00 80.50 220 LYS A O 1
ATOM 1661 N N . LEU A 1 221 ? -17.681 -13.181 -5.184 1.00 90.81 221 LEU A N 1
ATOM 1662 C CA . LEU A 1 221 ? -17.499 -13.605 -6.551 1.00 90.81 221 LEU A CA 1
ATOM 1663 C C . LEU A 1 221 ? -18.838 -13.523 -7.301 1.00 90.81 221 LEU A C 1
ATOM 1665 O O . LEU A 1 221 ? -19.871 -13.971 -6.779 1.00 90.81 221 LEU A O 1
ATOM 1669 N N . PRO A 1 222 ? -18.855 -12.956 -8.518 1.00 94.00 222 PRO A N 1
ATOM 1670 C CA . PRO A 1 222 ? -20.090 -12.777 -9.263 1.00 94.00 222 PRO A CA 1
ATOM 1671 C C . PRO A 1 222 ? -20.692 -14.132 -9.643 1.00 94.00 222 PRO A C 1
ATOM 1673 O O . PRO A 1 222 ? -19.982 -15.076 -9.977 1.00 94.00 222 PRO A O 1
ATOM 1676 N N . SER A 1 223 ? -22.018 -14.242 -9.612 1.00 91.69 223 SER A N 1
ATOM 1677 C CA . SER A 1 223 ? -22.710 -15.321 -10.317 1.00 91.69 223 SER A CA 1
ATOM 1678 C C . SER A 1 223 ? -22.724 -15.036 -11.825 1.00 91.69 223 SER A C 1
ATOM 1680 O O . SER A 1 223 ? -22.655 -13.883 -12.259 1.00 91.69 223 SER A O 1
ATOM 1682 N N . GLY A 1 224 ? -22.787 -16.094 -12.632 1.00 93.25 224 GLY A N 1
ATOM 1683 C CA . GLY A 1 224 ? -22.862 -16.008 -14.092 1.00 93.25 224 GLY A CA 1
ATOM 1684 C C . GLY A 1 224 ? -21.680 -16.652 -14.811 1.00 93.25 224 GLY A C 1
ATOM 1685 O O . GLY A 1 224 ? -20.755 -17.175 -14.189 1.00 93.25 224 GLY A O 1
ATOM 1686 N N . ILE A 1 225 ? -21.753 -16.627 -16.141 1.00 96.19 225 ILE A N 1
ATOM 1687 C CA . ILE A 1 225 ? -20.747 -17.194 -17.038 1.00 96.19 225 ILE A CA 1
ATOM 1688 C C . ILE A 1 225 ? -19.954 -16.047 -17.662 1.00 96.19 225 ILE A C 1
ATOM 1690 O O . ILE A 1 225 ? -20.535 -15.204 -18.345 1.00 96.19 225 ILE A O 1
ATOM 1694 N N . TYR A 1 226 ? -18.638 -16.027 -17.458 1.00 97.31 226 TYR A N 1
ATOM 1695 C CA . TYR A 1 226 ? -17.738 -15.028 -18.027 1.00 97.31 226 TYR A CA 1
ATOM 1696 C C . TYR A 1 226 ? -16.718 -15.707 -18.934 1.00 97.31 226 TYR A C 1
ATOM 1698 O O . TYR A 1 226 ? -16.057 -16.667 -18.544 1.00 97.31 226 TYR A O 1
ATOM 1706 N N . LYS A 1 227 ? -16.615 -15.215 -20.167 1.00 96.69 227 LYS A N 1
ATOM 1707 C CA . LYS A 1 227 ? -15.749 -15.757 -21.214 1.00 96.69 227 LYS A CA 1
ATOM 1708 C C . LYS A 1 227 ? -15.283 -14.647 -22.144 1.00 96.69 227 LYS A C 1
ATOM 1710 O O . LYS A 1 227 ? -15.870 -13.564 -22.178 1.00 96.69 227 LYS A O 1
ATOM 1715 N N . VAL A 1 228 ? -14.244 -14.932 -22.924 1.00 94.75 228 VAL A N 1
ATOM 1716 C CA . VAL A 1 228 ? -13.838 -14.044 -24.018 1.00 94.75 228 VAL A CA 1
ATOM 1717 C C . VAL A 1 228 ? -14.978 -13.996 -25.031 1.00 94.75 228 VAL A C 1
ATOM 1719 O O . VAL A 1 228 ? -15.468 -15.033 -25.475 1.00 94.75 228 VAL A O 1
ATOM 1722 N N . LYS A 1 229 ? -15.429 -12.788 -25.361 1.00 93.50 229 LYS A N 1
ATOM 1723 C CA . LYS A 1 229 ? -16.438 -12.523 -26.391 1.00 93.50 229 LYS A CA 1
ATOM 1724 C C . LYS A 1 229 ? -16.151 -11.165 -27.038 1.00 93.50 229 LYS A C 1
ATOM 1726 O O . LYS A 1 229 ? -15.392 -10.381 -26.469 1.00 93.50 229 LYS A O 1
ATOM 1731 N N . SER A 1 230 ? -16.786 -10.868 -28.169 1.00 88.50 230 SER A N 1
ATOM 1732 C CA . SER A 1 230 ? -16.747 -9.537 -28.787 1.00 88.50 230 SER A CA 1
ATOM 1733 C C . SER A 1 230 ? -18.133 -8.875 -28.705 1.00 88.50 230 SER A C 1
ATOM 1735 O O . SER A 1 230 ? -19.100 -9.496 -29.146 1.00 88.50 230 SER A O 1
ATOM 1737 N N . PRO A 1 231 ? -18.280 -7.675 -28.107 1.00 87.88 231 PRO A N 1
ATOM 1738 C CA . PRO A 1 231 ? -17.270 -6.936 -27.344 1.00 87.88 231 PRO A CA 1
ATOM 1739 C C . PRO A 1 231 ? -16.952 -7.614 -26.001 1.00 87.88 231 PRO A C 1
ATOM 1741 O O . PRO A 1 231 ? -17.810 -8.272 -25.404 1.00 87.88 231 PRO A O 1
ATOM 1744 N N . MET A 1 232 ? -15.723 -7.430 -25.507 1.00 91.81 232 MET A N 1
ATOM 1745 C CA . MET A 1 232 ? -15.249 -8.061 -24.268 1.00 91.81 232 MET A CA 1
ATOM 1746 C C . MET A 1 232 ? -16.171 -7.757 -23.088 1.00 91.81 232 MET A C 1
ATOM 1748 O O . MET A 1 232 ? -16.590 -6.617 -22.871 1.00 91.81 232 MET A O 1
ATOM 1752 N N . MET A 1 233 ? -16.461 -8.791 -22.295 1.00 95.25 233 MET A N 1
ATOM 1753 C CA . MET A 1 233 ? -17.159 -8.606 -21.027 1.00 95.25 233 MET A CA 1
ATOM 1754 C C . MET A 1 233 ? -16.311 -7.707 -20.133 1.00 95.25 233 MET A C 1
ATOM 1756 O O . MET A 1 233 ? -15.101 -7.904 -20.025 1.00 95.25 233 MET A O 1
ATOM 1760 N N . LYS A 1 234 ? -16.940 -6.721 -19.498 1.00 93.50 234 LYS A N 1
ATOM 1761 C CA . LYS A 1 234 ? -16.247 -5.733 -18.676 1.00 93.50 234 LYS A CA 1
ATOM 1762 C C . LYS A 1 234 ? -17.049 -5.366 -17.439 1.00 93.50 234 LYS A C 1
ATOM 1764 O O . LYS A 1 234 ? -18.257 -5.587 -17.392 1.00 93.50 234 LYS A O 1
ATOM 1769 N N . GLY A 1 235 ? -16.379 -4.767 -16.464 1.00 91.88 235 GLY A N 1
ATOM 1770 C CA . GLY A 1 235 ? -17.014 -4.158 -15.299 1.00 91.88 235 GLY A CA 1
ATOM 1771 C C . GLY A 1 235 ? -16.573 -4.766 -13.972 1.00 91.88 235 GLY A C 1
ATOM 1772 O O . GLY A 1 235 ? -15.578 -5.484 -13.875 1.00 91.88 235 GLY A O 1
ATOM 1773 N N . THR A 1 236 ? -17.327 -4.447 -12.922 1.00 90.50 236 THR A N 1
ATOM 1774 C CA . THR A 1 236 ? -16.993 -4.792 -11.532 1.00 90.50 236 THR A CA 1
ATOM 1775 C C . THR A 1 236 ? -16.896 -6.298 -11.304 1.00 90.50 236 THR A C 1
ATOM 1777 O O . THR A 1 236 ? -15.971 -6.742 -10.632 1.00 90.50 236 THR A O 1
ATOM 1780 N N . ALA A 1 237 ? -17.786 -7.081 -11.917 1.00 93.81 237 ALA A N 1
ATOM 1781 C CA . ALA A 1 237 ? -17.787 -8.537 -11.821 1.00 93.81 237 ALA A CA 1
ATOM 1782 C C . ALA A 1 237 ? -16.502 -9.167 -12.380 1.00 93.81 237 ALA A C 1
ATOM 1784 O O . ALA A 1 237 ? -15.861 -9.986 -11.726 1.00 93.81 237 ALA A O 1
ATOM 1785 N N . VAL A 1 238 ? -16.063 -8.727 -13.562 1.00 95.06 238 VAL A N 1
ATOM 1786 C CA . VAL A 1 238 ? -14.799 -9.192 -14.148 1.00 95.06 238 VAL A CA 1
ATOM 1787 C C . VAL A 1 238 ? -13.624 -8.807 -13.254 1.00 95.06 238 VAL A C 1
ATOM 1789 O O . VAL A 1 238 ? -12.744 -9.627 -13.003 1.00 95.06 238 VAL A O 1
ATOM 1792 N N . ARG A 1 239 ? -13.643 -7.590 -12.700 1.00 93.00 239 ARG A N 1
ATOM 1793 C CA . ARG A 1 239 ? -12.612 -7.140 -11.764 1.00 93.00 239 ARG A CA 1
ATOM 1794 C C . ARG A 1 239 ? -12.535 -8.023 -10.516 1.00 93.00 239 ARG A C 1
ATOM 1796 O O . ARG A 1 239 ? -11.439 -8.362 -10.094 1.00 93.00 239 ARG A O 1
ATOM 1803 N N . GLN A 1 240 ? -13.672 -8.451 -9.963 1.00 93.19 240 GLN A N 1
ATOM 1804 C CA . GLN A 1 240 ? -13.718 -9.378 -8.822 1.00 93.19 240 GLN A CA 1
ATOM 1805 C C . GLN A 1 240 ? -13.085 -10.735 -9.154 1.00 93.19 240 GLN A C 1
ATOM 1807 O O . GLN A 1 240 ? -12.329 -11.267 -8.344 1.00 93.19 240 GLN A O 1
ATOM 1812 N N . ILE A 1 241 ? -13.347 -11.271 -10.351 1.00 94.06 241 ILE A N 1
ATOM 1813 C CA . ILE A 1 241 ? -12.730 -12.518 -10.827 1.00 94.06 241 ILE A CA 1
ATOM 1814 C C . ILE A 1 241 ? -11.209 -12.350 -10.935 1.00 94.06 241 ILE A C 1
ATOM 1816 O O . ILE A 1 241 ? -10.458 -13.184 -10.433 1.00 94.06 241 ILE A O 1
ATOM 1820 N N . GLN A 1 242 ? -10.746 -11.258 -11.546 1.00 94.50 242 GLN A N 1
ATOM 1821 C CA . GLN A 1 242 ? -9.318 -10.962 -11.687 1.00 94.50 242 GLN A CA 1
ATOM 1822 C C . GLN A 1 242 ? -8.633 -10.769 -10.322 1.00 94.50 242 GLN A C 1
ATOM 1824 O O . GLN A 1 242 ? -7.560 -11.321 -10.094 1.00 94.50 242 GLN A O 1
ATOM 1829 N N . GLU A 1 243 ? -9.267 -10.048 -9.390 1.00 91.31 243 GLU A N 1
ATOM 1830 C CA . GLU A 1 243 ? -8.779 -9.860 -8.017 1.00 91.31 243 GLU A C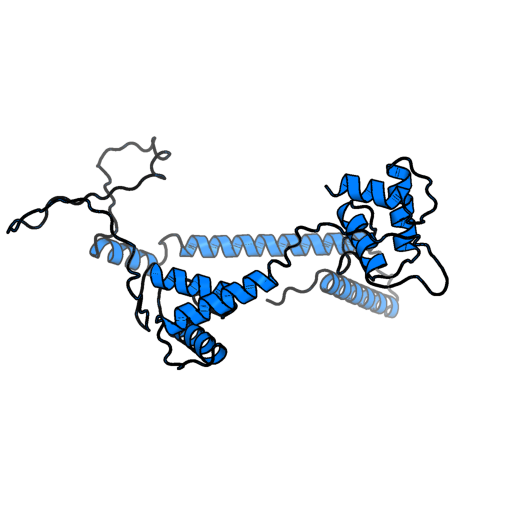A 1
ATOM 1831 C C . GLU A 1 243 ? -8.640 -11.197 -7.274 1.00 91.31 243 GLU A C 1
ATOM 1833 O O . GLU A 1 243 ? -7.619 -11.436 -6.630 1.00 91.31 243 GLU A O 1
ATOM 1838 N N . ALA A 1 244 ? -9.634 -12.080 -7.388 1.00 92.56 244 ALA A N 1
ATOM 1839 C CA . ALA A 1 244 ? -9.609 -13.407 -6.784 1.00 92.56 244 ALA A CA 1
ATOM 1840 C C . ALA A 1 244 ? -8.490 -14.291 -7.362 1.00 92.56 244 ALA A C 1
ATOM 1842 O O . ALA A 1 244 ? -7.719 -14.892 -6.617 1.00 92.56 244 ALA A O 1
ATOM 1843 N N . LEU A 1 245 ? -8.344 -14.323 -8.688 1.00 92.62 245 LEU A N 1
ATOM 1844 C CA . LEU A 1 245 ? -7.280 -15.083 -9.353 1.00 92.62 245 LEU A CA 1
ATOM 1845 C C . LEU A 1 245 ? -5.886 -14.524 -9.054 1.00 92.62 245 LEU A C 1
ATOM 1847 O O . LEU A 1 245 ? -4.927 -15.290 -8.982 1.00 92.62 245 LEU A O 1
ATOM 1851 N N . ALA A 1 246 ? -5.755 -13.208 -8.880 1.00 90.69 246 ALA A N 1
ATOM 1852 C CA . ALA A 1 246 ? -4.495 -12.583 -8.493 1.00 90.69 246 ALA A CA 1
ATOM 1853 C C . ALA A 1 246 ? -4.077 -13.002 -7.078 1.00 90.69 246 ALA A C 1
ATOM 1855 O O . ALA A 1 246 ? -2.906 -13.297 -6.854 1.00 90.69 246 ALA A O 1
ATOM 1856 N N . VAL A 1 247 ? -5.037 -13.087 -6.153 1.00 89.31 247 VAL A N 1
ATOM 1857 C CA . VAL A 1 247 ? -4.812 -13.537 -4.768 1.00 89.31 247 VAL A CA 1
ATOM 1858 C C . VAL A 1 247 ? -4.431 -15.008 -4.716 1.00 89.31 247 VAL A C 1
ATOM 1860 O O . VAL A 1 247 ? -3.504 -15.369 -4.003 1.00 89.31 247 VAL A O 1
ATOM 1863 N N . LEU A 1 248 ? -5.072 -15.840 -5.535 1.00 90.69 248 LEU A N 1
ATOM 1864 C CA . LEU A 1 248 ? -4.694 -17.243 -5.703 1.00 90.69 248 LEU A CA 1
ATOM 1865 C C . LEU A 1 248 ? -3.440 -17.429 -6.576 1.00 90.69 248 LEU A C 1
ATOM 1867 O O . LEU A 1 248 ? -3.114 -18.550 -6.945 1.00 90.69 248 LEU A O 1
ATOM 1871 N N . TYR A 1 249 ? -2.734 -16.348 -6.923 1.00 89.81 249 TYR A N 1
ATOM 1872 C CA . TYR A 1 249 ? -1.483 -16.351 -7.683 1.00 89.81 249 TYR A CA 1
ATOM 1873 C C . TYR A 1 249 ? -1.563 -16.854 -9.137 1.00 89.81 249 TYR A C 1
ATOM 1875 O O . TYR A 1 249 ? -0.515 -17.012 -9.768 1.00 89.81 249 TYR A O 1
ATOM 1883 N N . TYR A 1 250 ? -2.764 -17.007 -9.700 1.00 90.94 250 TYR A N 1
ATOM 1884 C CA . TYR A 1 250 ? -3.002 -17.468 -11.075 1.00 90.94 250 TYR A CA 1
ATOM 1885 C C . TYR A 1 250 ? -3.000 -16.356 -12.124 1.00 90.94 250 TYR A C 1
ATOM 1887 O O . TYR A 1 250 ? -2.985 -16.653 -13.320 1.00 90.94 250 TYR A O 1
ATOM 1895 N N . TYR A 1 251 ? -3.039 -15.086 -11.724 1.00 86.50 251 TYR A N 1
ATOM 1896 C CA . TYR A 1 251 ? -3.098 -13.958 -12.656 1.00 86.50 251 TYR A CA 1
ATOM 1897 C C . TYR A 1 251 ? -1.688 -13.520 -13.114 1.00 86.50 251 TYR A C 1
ATOM 1899 O O . TYR A 1 251 ? -0.786 -13.448 -12.276 1.00 86.50 251 TYR A O 1
ATOM 1907 N N . PRO A 1 252 ? -1.465 -13.271 -14.425 1.00 75.06 252 PRO A N 1
ATOM 1908 C CA . PRO A 1 252 ? -0.118 -13.250 -15.009 1.00 75.06 252 PRO A CA 1
ATOM 1909 C C . PRO A 1 252 ? 0.748 -12.047 -14.602 1.00 75.06 252 PRO A C 1
ATOM 1911 O O . PRO A 1 252 ? 1.960 -12.190 -14.494 1.00 75.06 252 PRO A O 1
ATOM 1914 N N . ASP A 1 253 ? 0.153 -10.887 -14.314 1.00 75.94 253 ASP A N 1
ATOM 1915 C CA . ASP A 1 253 ? 0.894 -9.618 -14.263 1.00 75.94 253 ASP A CA 1
ATOM 1916 C C . ASP A 1 253 ? 1.087 -9.075 -12.833 1.00 75.94 253 ASP A C 1
ATOM 1918 O O . ASP A 1 253 ? 0.783 -7.918 -12.555 1.00 75.94 253 ASP A O 1
ATOM 1922 N N . LYS A 1 254 ? 1.620 -9.879 -11.901 1.00 66.38 254 LYS A N 1
ATOM 1923 C CA . LYS A 1 254 ? 1.812 -9.478 -10.481 1.00 66.38 254 LYS A CA 1
ATOM 1924 C C . LYS A 1 254 ? 2.709 -8.244 -10.286 1.00 66.38 254 LYS A C 1
ATOM 1926 O O . LYS A 1 254 ? 2.583 -7.553 -9.284 1.00 66.38 254 LYS A O 1
ATOM 1931 N N . GLY A 1 255 ? 3.613 -7.973 -11.229 1.00 68.75 255 GLY A N 1
ATOM 1932 C CA . GLY A 1 255 ? 4.487 -6.793 -11.210 1.00 68.75 255 GLY A CA 1
ATOM 1933 C C . GLY A 1 255 ? 3.871 -5.536 -11.837 1.00 68.75 255 GLY A C 1
ATOM 1934 O O . GLY A 1 255 ? 4.426 -4.448 -11.697 1.00 68.75 255 GLY A O 1
ATOM 1935 N N . ALA A 1 256 ? 2.736 -5.653 -12.532 1.00 73.62 256 ALA A N 1
ATOM 1936 C CA . ALA A 1 256 ? 2.073 -4.512 -13.151 1.00 73.62 256 ALA A CA 1
ATOM 1937 C C . ALA A 1 256 ? 1.246 -3.718 -12.129 1.00 73.62 256 ALA A C 1
ATOM 1939 O O . ALA A 1 256 ? 0.828 -4.230 -11.087 1.00 73.62 256 ALA A O 1
ATOM 1940 N N . LYS A 1 257 ? 0.934 -2.455 -12.454 1.00 70.44 257 LYS A N 1
ATOM 1941 C CA . LYS A 1 257 ? 0.001 -1.642 -11.660 1.00 70.44 257 LYS A CA 1
ATOM 1942 C C . LYS A 1 257 ? -1.312 -2.416 -11.469 1.00 70.44 257 LYS A C 1
ATOM 1944 O O . LYS A 1 257 ? -1.891 -2.904 -12.436 1.00 70.44 257 LYS A O 1
ATOM 1949 N N . ASN A 1 258 ? -1.771 -2.527 -10.221 1.00 72.06 258 ASN A N 1
ATOM 1950 C CA . ASN A 1 258 ? -2.946 -3.317 -9.833 1.00 72.06 258 ASN A CA 1
ATOM 1951 C C . ASN A 1 258 ? -2.884 -4.799 -10.254 1.00 72.06 258 ASN A C 1
ATOM 1953 O O . ASN A 1 258 ? -3.923 -5.380 -10.541 1.00 72.06 258 ASN A O 1
ATOM 1957 N N . ASN A 1 259 ? -1.705 -5.420 -10.328 1.00 76.12 259 ASN A N 1
ATOM 1958 C CA . ASN A 1 259 ? -1.533 -6.806 -10.779 1.00 76.12 259 ASN A CA 1
ATOM 1959 C C . ASN A 1 259 ? -2.076 -7.080 -12.203 1.00 76.12 259 ASN A C 1
ATOM 1961 O O . ASN A 1 259 ? -2.442 -8.211 -12.508 1.00 76.12 259 ASN A O 1
ATOM 1965 N N . GLY A 1 260 ? -2.213 -6.055 -13.058 1.00 80.06 260 GLY A N 1
ATOM 1966 C CA . GLY A 1 260 ? -2.823 -6.183 -14.393 1.00 80.06 260 GLY A CA 1
ATOM 1967 C C . GLY A 1 260 ? -4.349 -6.355 -14.389 1.00 80.06 260 GLY A C 1
ATOM 1968 O O . GLY A 1 260 ? -4.927 -6.815 -15.374 1.00 80.06 260 GLY A O 1
ATOM 1969 N N . ILE A 1 261 ? -5.002 -6.021 -13.276 1.00 89.44 261 ILE A N 1
ATOM 1970 C CA . ILE A 1 261 ? -6.459 -6.030 -13.124 1.00 89.44 261 ILE A CA 1
ATOM 1971 C C . ILE A 1 261 ? -7.026 -4.798 -13.840 1.00 89.44 261 ILE A C 1
ATOM 1973 O O . ILE A 1 261 ? -6.905 -3.669 -13.357 1.00 89.44 261 ILE A O 1
ATOM 1977 N N . ASP A 1 262 ? -7.645 -5.021 -14.994 1.00 91.06 262 ASP A N 1
ATOM 1978 C CA . ASP A 1 262 ? -8.197 -3.991 -15.882 1.00 91.06 262 ASP A CA 1
ATOM 1979 C C . ASP A 1 262 ? -9.736 -4.012 -15.951 1.00 91.06 262 ASP A C 1
ATOM 1981 O O . ASP A 1 262 ? -10.352 -3.083 -16.473 1.00 91.06 262 ASP A O 1
ATOM 1985 N N . GLY A 1 263 ? -10.377 -5.037 -15.381 1.00 93.31 263 GLY A N 1
ATOM 1986 C CA . GLY A 1 263 ? -11.822 -5.224 -15.414 1.00 93.31 263 GLY A CA 1
ATOM 1987 C C . GLY A 1 263 ? -12.368 -5.700 -16.762 1.00 93.31 263 GLY A C 1
ATOM 1988 O O . GLY A 1 263 ? -13.581 -5.611 -16.950 1.00 93.31 263 GLY A O 1
ATOM 1989 N N . TYR A 1 264 ? -11.527 -6.207 -17.672 1.00 94.94 264 TYR A N 1
ATOM 1990 C CA . TYR A 1 264 ? -11.927 -6.768 -18.965 1.00 94.94 264 TYR A CA 1
ATOM 1991 C C . TYR A 1 264 ? -11.618 -8.266 -19.071 1.00 94.94 264 TYR A C 1
ATOM 1993 O O . TYR A 1 264 ? -10.509 -8.725 -18.807 1.00 94.94 264 TYR A O 1
ATOM 2001 N N . TYR A 1 265 ? -12.600 -9.059 -19.508 1.00 95.62 265 TYR A N 1
ATOM 2002 C CA . TYR A 1 265 ? -12.445 -10.506 -19.635 1.00 95.62 265 TYR A CA 1
ATOM 2003 C C . TYR A 1 265 ? -11.786 -10.828 -20.978 1.00 95.62 265 TYR A C 1
ATOM 2005 O O . TYR A 1 265 ? -12.437 -11.197 -21.957 1.00 95.62 265 TYR A O 1
ATOM 2013 N N . GLY A 1 266 ? -10.476 -10.604 -21.028 1.00 94.62 266 GLY A N 1
ATOM 2014 C CA . GLY A 1 266 ? -9.641 -10.823 -22.203 1.00 94.62 266 GLY A CA 1
ATOM 2015 C C . GLY A 1 266 ? -8.881 -12.148 -22.195 1.00 94.62 266 GLY A C 1
ATOM 2016 O O . GLY A 1 266 ? -9.012 -12.942 -21.257 1.00 94.62 266 GLY A O 1
ATOM 2017 N N . PRO A 1 267 ? -8.002 -12.354 -23.193 1.00 93.75 267 PRO A N 1
ATOM 2018 C CA . PRO A 1 267 ? -7.133 -13.528 -23.276 1.00 93.75 267 PRO A CA 1
ATOM 2019 C C . PRO A 1 267 ? -6.313 -13.773 -22.002 1.00 93.75 267 PRO A C 1
ATOM 2021 O O . PRO A 1 267 ? -6.167 -14.915 -21.574 1.00 93.75 267 PRO A O 1
ATOM 2024 N N . LYS A 1 268 ? -5.840 -12.709 -21.333 1.00 92.69 268 LYS A N 1
ATOM 2025 C CA . LYS A 1 268 ? -5.099 -12.812 -20.063 1.00 92.69 268 LYS A CA 1
ATOM 2026 C C . LYS A 1 268 ? -5.942 -13.411 -18.936 1.00 92.69 268 LYS A C 1
ATOM 2028 O O . LYS A 1 268 ? -5.480 -14.312 -18.239 1.00 92.69 268 LYS A O 1
ATOM 2033 N N . THR A 1 269 ? -7.180 -12.937 -18.775 1.00 95.38 269 THR A N 1
ATOM 2034 C CA . THR A 1 269 ? -8.107 -13.454 -17.757 1.00 95.38 269 THR A CA 1
ATOM 2035 C C . THR A 1 269 ? -8.534 -14.883 -18.081 1.00 95.38 269 THR A C 1
ATOM 2037 O O . THR A 1 269 ? -8.502 -15.734 -17.200 1.00 95.38 269 THR A O 1
ATOM 2040 N N . ALA A 1 270 ? -8.843 -15.182 -19.345 1.00 96.56 270 ALA A N 1
ATOM 2041 C CA . ALA A 1 270 ? -9.203 -16.534 -19.768 1.00 96.56 270 ALA A CA 1
ATOM 2042 C C . ALA A 1 270 ? -8.061 -17.540 -19.576 1.00 96.56 270 ALA A C 1
ATOM 2044 O O . ALA A 1 270 ? -8.297 -18.648 -19.106 1.00 96.56 270 ALA A O 1
ATOM 2045 N N . ASN A 1 271 ? -6.816 -17.150 -19.866 1.00 95.81 271 ASN A N 1
ATOM 2046 C CA . ASN A 1 271 ? -5.642 -17.980 -19.595 1.00 95.81 271 ASN A CA 1
ATOM 2047 C C . ASN A 1 271 ? -5.446 -18.188 -18.080 1.00 95.81 271 ASN A C 1
ATOM 2049 O O . ASN A 1 271 ? -5.214 -19.308 -17.636 1.00 95.81 271 ASN A O 1
ATOM 2053 N N . ALA A 1 272 ? -5.630 -17.148 -17.258 1.00 95.50 272 ALA A N 1
ATOM 2054 C CA . ALA A 1 272 ? -5.592 -17.287 -15.800 1.00 95.50 272 ALA A CA 1
ATOM 2055 C C . ALA A 1 272 ? -6.660 -18.262 -15.272 1.00 95.50 272 ALA A C 1
ATOM 2057 O O . ALA A 1 272 ? -6.346 -19.121 -14.449 1.00 95.50 272 ALA A O 1
ATOM 2058 N N . VAL A 1 273 ? -7.895 -18.176 -15.780 1.00 97.31 273 VAL A N 1
ATOM 2059 C CA . VAL A 1 273 ? -8.978 -19.115 -15.445 1.00 97.31 273 VAL A CA 1
ATOM 2060 C C . VAL A 1 273 ? -8.646 -20.527 -15.914 1.00 97.31 273 VAL A C 1
ATOM 2062 O O . VAL A 1 273 ? -8.809 -21.466 -15.143 1.00 97.31 273 VAL A O 1
ATOM 2065 N N . LYS A 1 274 ? -8.104 -20.681 -17.125 1.00 97.31 274 LYS A N 1
ATOM 2066 C CA . LYS A 1 274 ? -7.685 -21.975 -17.673 1.00 97.31 274 LYS A CA 1
ATOM 2067 C C . LYS A 1 274 ? -6.618 -22.647 -16.804 1.00 97.31 274 LYS A C 1
ATOM 2069 O O . LYS A 1 274 ? -6.760 -23.817 -16.464 1.00 97.31 274 LYS A O 1
ATOM 2074 N N . ARG A 1 275 ? -5.590 -21.901 -16.380 1.00 97.00 275 ARG A N 1
ATOM 2075 C CA . ARG A 1 275 ? -4.563 -22.392 -15.441 1.00 97.00 275 ARG A CA 1
ATOM 2076 C C . ARG A 1 275 ? -5.163 -22.784 -14.097 1.00 97.00 275 ARG A C 1
ATOM 2078 O O . ARG A 1 275 ? -4.839 -23.841 -13.570 1.00 97.00 275 ARG A O 1
ATOM 2085 N N . PHE A 1 276 ? -6.048 -21.945 -13.559 1.00 97.06 276 PHE A N 1
ATOM 2086 C CA . PHE A 1 276 ? -6.746 -22.239 -12.313 1.00 97.06 276 PHE A CA 1
ATOM 2087 C C . PHE A 1 276 ? -7.551 -23.539 -12.415 1.00 97.06 276 PHE A C 1
ATOM 2089 O O . PHE A 1 276 ? -7.461 -24.385 -11.532 1.00 97.06 276 PHE A O 1
ATOM 2096 N N . GLN A 1 277 ? -8.313 -23.709 -13.495 1.00 98.19 277 GLN A N 1
ATOM 2097 C CA . GLN A 1 277 ? -9.119 -24.899 -13.748 1.00 98.19 277 GLN A CA 1
ATOM 2098 C C . GLN A 1 277 ? -8.250 -26.154 -13.859 1.00 98.19 277 GLN A C 1
ATOM 2100 O O . GLN A 1 277 ? -8.527 -27.126 -13.159 1.00 98.19 277 GLN A O 1
ATOM 2105 N N . LEU A 1 278 ? -7.171 -26.097 -14.651 1.00 97.25 278 LEU A N 1
ATOM 2106 C CA . LEU A 1 278 ? -6.212 -27.191 -14.816 1.00 97.25 278 LEU A CA 1
ATOM 2107 C C . LEU A 1 278 ? -5.653 -27.655 -13.462 1.00 97.25 278 LEU A C 1
ATOM 2109 O O . LEU A 1 278 ? -5.719 -28.834 -13.134 1.00 97.25 278 LEU A O 1
ATOM 2113 N N . MET A 1 279 ? -5.181 -26.712 -12.641 1.00 96.12 279 MET A N 1
ATOM 2114 C CA . MET A 1 279 ? -4.585 -27.009 -11.332 1.00 96.12 279 MET A CA 1
ATOM 2115 C C . MET A 1 279 ? -5.591 -27.506 -10.288 1.00 96.12 279 MET A C 1
ATOM 2117 O O . MET A 1 279 ? -5.194 -28.007 -9.241 1.00 96.12 279 MET A O 1
ATOM 2121 N N . ASN A 1 280 ? -6.890 -27.358 -10.545 1.00 95.56 280 ASN A N 1
ATOM 2122 C CA . ASN A 1 280 ? -7.954 -27.720 -9.612 1.00 95.56 280 ASN A CA 1
ATOM 2123 C C . ASN A 1 280 ? -8.846 -28.863 -10.118 1.00 95.56 280 ASN A C 1
ATOM 2125 O O . ASN A 1 280 ? -9.915 -29.083 -9.543 1.00 95.56 280 ASN A O 1
ATOM 2129 N N . GLY A 1 281 ? -8.432 -29.571 -11.175 1.00 94.94 281 GLY A N 1
ATOM 2130 C CA . GLY A 1 281 ? -9.174 -30.708 -11.727 1.00 94.94 281 GLY A CA 1
ATOM 2131 C C . GLY A 1 281 ? -10.516 -30.323 -12.359 1.00 94.94 281 GLY A C 1
ATOM 2132 O O . GLY A 1 281 ? -11.460 -31.109 -12.342 1.00 94.94 281 GLY A O 1
ATOM 2133 N N . LEU A 1 282 ? -10.637 -29.097 -12.873 1.00 95.75 282 LEU A N 1
ATOM 2134 C CA . LEU A 1 282 ? -11.804 -28.633 -13.625 1.00 95.75 282 LEU A CA 1
ATOM 2135 C C . LEU A 1 282 ? -11.517 -28.682 -15.133 1.00 95.75 282 LEU A C 1
ATOM 2137 O O . LEU A 1 282 ? -10.363 -28.656 -15.557 1.00 95.75 282 LEU A O 1
ATOM 2141 N N . SER A 1 283 ? -12.575 -28.671 -15.951 1.00 95.12 283 SER A N 1
ATOM 2142 C CA . SER A 1 283 ? -12.442 -28.466 -17.400 1.00 95.12 283 SER A CA 1
ATOM 2143 C C . SER A 1 283 ? -11.725 -27.142 -17.681 1.00 95.12 283 SER A C 1
ATOM 2145 O O . SER A 1 283 ? -12.186 -26.090 -17.238 1.00 95.12 283 SER A O 1
ATOM 2147 N N . ALA A 1 284 ? -10.597 -27.193 -18.391 1.00 96.12 284 ALA A N 1
ATOM 2148 C CA . ALA A 1 284 ? -9.720 -26.053 -18.663 1.00 96.12 284 ALA A CA 1
ATOM 2149 C C . ALA A 1 284 ? -10.187 -25.249 -19.896 1.00 96.12 284 ALA A C 1
ATOM 2151 O O . ALA A 1 284 ? -9.444 -25.034 -20.858 1.00 96.12 284 ALA A O 1
ATOM 2152 N N . ASP A 1 285 ? -11.444 -24.809 -19.885 1.00 94.94 285 ASP A N 1
ATOM 2153 C CA . ASP A 1 285 ? -12.085 -24.066 -20.978 1.00 94.94 285 ASP A CA 1
ATOM 2154 C C . ASP A 1 285 ? -11.804 -22.549 -20.938 1.00 94.94 285 ASP A C 1
ATOM 2156 O O . ASP A 1 285 ? -12.051 -21.839 -21.914 1.00 94.94 285 ASP A O 1
ATOM 2160 N N . GLY A 1 286 ? -11.229 -22.034 -19.844 1.00 95.94 286 GLY A N 1
ATOM 2161 C CA . GLY A 1 286 ? -10.985 -20.602 -19.646 1.00 95.94 286 GLY A CA 1
ATOM 2162 C C . GLY A 1 286 ? -12.260 -19.788 -19.399 1.00 95.94 286 GLY A C 1
ATOM 2163 O O . GLY A 1 286 ? -12.223 -18.552 -19.459 1.00 95.94 286 GLY A O 1
ATOM 2164 N N . ILE A 1 287 ? -13.381 -20.460 -19.127 1.00 97.44 287 ILE A N 1
ATOM 2165 C CA . ILE A 1 287 ? -14.690 -19.879 -18.849 1.00 97.44 287 ILE A CA 1
ATOM 2166 C C . ILE A 1 287 ? -14.923 -19.892 -17.342 1.00 97.44 287 ILE A C 1
ATOM 2168 O O . ILE A 1 287 ? -14.983 -20.931 -16.691 1.00 97.44 287 ILE A O 1
ATOM 2172 N N . TYR A 1 288 ? -15.119 -18.716 -16.764 1.00 97.75 288 TYR A N 1
ATOM 2173 C CA . TYR A 1 288 ? -15.556 -18.626 -15.384 1.00 97.75 288 TYR A CA 1
ATOM 2174 C C . TYR A 1 288 ? -17.048 -18.962 -15.313 1.00 97.75 288 TYR A C 1
ATOM 2176 O O . TYR A 1 288 ? -17.869 -18.253 -15.891 1.00 97.75 288 TYR A O 1
ATOM 2184 N N . GLY A 1 289 ? -17.404 -20.021 -14.590 1.00 96.94 289 GLY A N 1
ATOM 2185 C CA . GLY A 1 289 ? -18.790 -20.420 -14.334 1.00 96.94 289 GLY A CA 1
ATOM 2186 C C . GLY A 1 289 ? -18.993 -20.938 -12.905 1.00 96.94 289 GLY A C 1
ATOM 2187 O O . GLY A 1 289 ? -18.075 -20.845 -12.087 1.00 96.94 289 GLY A O 1
ATOM 2188 N N . PRO A 1 290 ? -20.161 -21.526 -12.582 1.00 96.12 290 PRO A N 1
ATOM 2189 C CA . PRO A 1 290 ? -20.502 -21.945 -11.217 1.00 96.12 290 PRO A CA 1
ATOM 2190 C C . PRO A 1 290 ? -19.477 -22.881 -10.559 1.00 96.12 290 PRO A C 1
ATOM 2192 O O . PRO A 1 290 ? -19.107 -22.668 -9.408 1.00 96.12 290 PRO A O 1
ATOM 2195 N N . LYS A 1 291 ? -18.949 -23.872 -11.294 1.00 96.62 291 LYS A N 1
ATOM 2196 C CA . LYS A 1 291 ? -17.925 -24.801 -10.775 1.00 96.62 291 LYS A CA 1
ATOM 2197 C C . LYS A 1 291 ? -16.619 -24.078 -10.427 1.00 96.62 291 LYS A C 1
ATOM 2199 O O . LYS A 1 291 ? -16.070 -24.262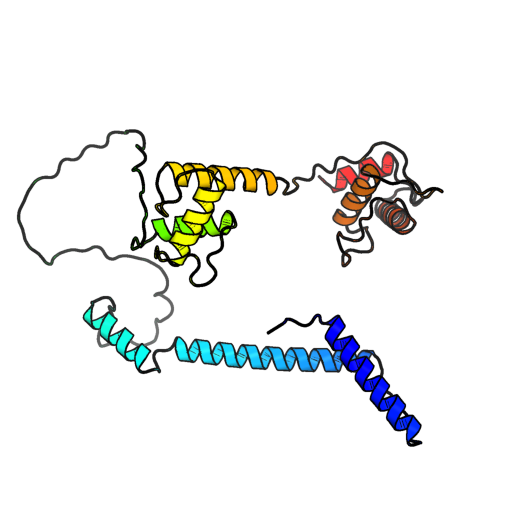 -9.343 1.00 96.62 291 LYS A O 1
ATOM 2204 N N . THR A 1 292 ? -16.150 -23.214 -11.328 1.00 97.56 292 THR A N 1
ATOM 2205 C CA . THR A 1 292 ? -14.952 -22.389 -11.121 1.00 97.56 292 THR A CA 1
ATOM 2206 C C . THR A 1 292 ? -15.144 -21.424 -9.956 1.00 97.56 292 THR A C 1
ATOM 2208 O O . THR A 1 292 ? -14.262 -21.322 -9.109 1.00 97.56 292 THR A O 1
ATOM 2211 N N . LYS A 1 293 ? -16.311 -20.774 -9.865 1.00 95.69 293 LYS A N 1
ATOM 2212 C CA . LYS A 1 293 ? -16.682 -19.893 -8.754 1.00 95.69 293 LYS A CA 1
ATOM 2213 C C . LYS A 1 293 ? -16.549 -20.604 -7.410 1.00 95.69 293 LYS A C 1
ATOM 2215 O O . LYS A 1 293 ? -15.791 -20.136 -6.569 1.00 95.69 293 LYS A O 1
ATOM 2220 N N . VAL A 1 294 ? -17.248 -21.726 -7.231 1.00 94.56 294 VAL A N 1
ATOM 2221 C CA . VAL A 1 294 ? -17.265 -22.472 -5.960 1.00 94.56 294 VAL A CA 1
ATOM 2222 C C . VAL A 1 294 ? -15.852 -22.881 -5.550 1.00 94.56 294 VAL A C 1
ATOM 2224 O O . VAL A 1 294 ? -15.480 -22.750 -4.386 1.00 94.56 294 VAL A O 1
ATOM 2227 N N . LYS A 1 295 ? -15.030 -23.326 -6.507 1.00 96.00 295 LYS A N 1
ATOM 2228 C CA . LYS A 1 295 ? -13.649 -23.726 -6.223 1.00 96.00 295 LYS A CA 1
ATOM 2229 C C . LYS A 1 295 ? -12.766 -22.542 -5.819 1.00 96.00 295 LYS A C 1
ATOM 2231 O O . LYS A 1 295 ? -11.980 -22.679 -4.889 1.00 96.00 295 LYS A O 1
ATOM 2236 N N . ILE A 1 296 ? -12.909 -21.386 -6.474 1.00 94.38 296 ILE A N 1
ATOM 2237 C CA . ILE A 1 296 ? -12.199 -20.159 -6.082 1.00 94.38 296 ILE A CA 1
ATOM 2238 C C . ILE A 1 296 ? -12.651 -19.713 -4.685 1.00 94.38 296 ILE A C 1
ATOM 2240 O O . ILE A 1 296 ? -11.807 -19.410 -3.851 1.00 94.38 296 ILE A O 1
ATOM 2244 N N . GLU A 1 297 ? -13.956 -19.717 -4.395 1.00 92.12 297 GLU A N 1
ATOM 2245 C CA . GLU A 1 297 ? -14.481 -19.361 -3.067 1.00 92.12 297 GLU A CA 1
ATOM 2246 C C . GLU A 1 297 ? -13.951 -20.285 -1.969 1.00 92.12 297 GLU A C 1
ATOM 2248 O O . GLU A 1 297 ? -13.624 -19.809 -0.886 1.00 92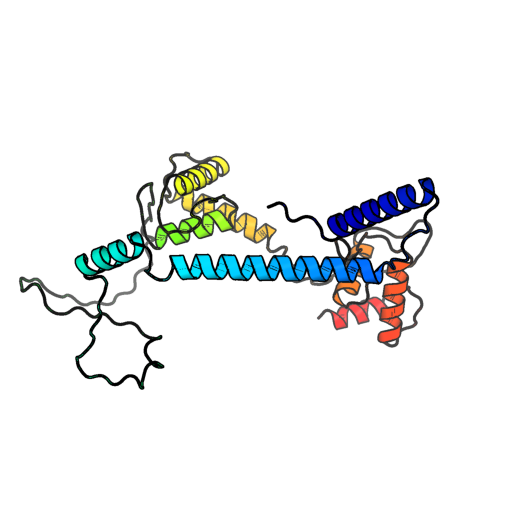.12 297 GLU A O 1
ATOM 2253 N N . ALA A 1 298 ? -13.830 -21.586 -2.239 1.00 91.06 298 ALA A N 1
ATOM 2254 C CA . ALA A 1 298 ? -13.284 -22.548 -1.286 1.00 91.06 298 ALA A CA 1
ATOM 2255 C C . ALA A 1 298 ? -11.811 -22.277 -0.932 1.00 91.06 298 ALA A C 1
ATOM 2257 O O . ALA A 1 298 ? -11.417 -22.527 0.201 1.00 91.06 298 ALA A O 1
ATOM 2258 N N . LEU A 1 299 ? -11.019 -21.758 -1.875 1.00 90.31 299 LEU A N 1
ATOM 2259 C CA . LEU A 1 299 ? -9.592 -21.462 -1.684 1.00 90.31 299 LEU A CA 1
ATOM 2260 C C . LEU A 1 299 ? -9.318 -20.065 -1.110 1.00 90.31 299 LEU A C 1
ATOM 2262 O O . LEU A 1 299 ? -8.179 -19.755 -0.778 1.00 90.31 299 LEU A O 1
ATOM 2266 N N . LEU A 1 300 ? -10.340 -19.209 -1.037 1.00 86.12 300 LEU A N 1
ATOM 2267 C CA . LEU A 1 300 ? -10.243 -17.842 -0.514 1.00 86.12 300 LEU A CA 1
ATOM 2268 C C . LEU A 1 300 ? -10.757 -17.698 0.927 1.00 86.12 300 LEU A C 1
ATOM 2270 O O . LEU A 1 300 ? -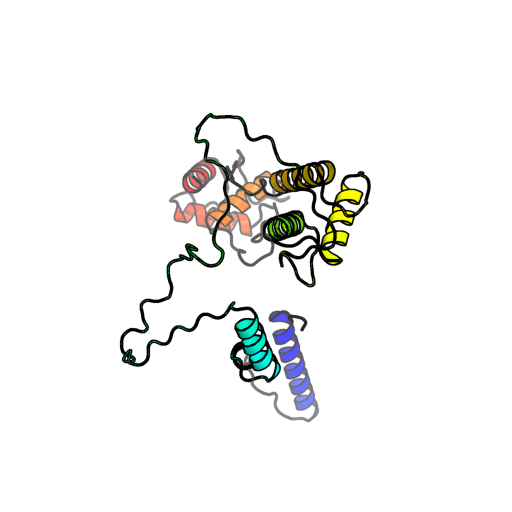10.779 -16.577 1.440 1.00 86.12 300 LEU A O 1
ATOM 2274 N N . LYS A 1 301 ? -11.220 -18.791 1.540 1.00 69.44 301 LYS A N 1
ATOM 2275 C CA . LYS A 1 301 ? -11.603 -18.857 2.957 1.00 69.44 301 LYS A CA 1
ATOM 2276 C C . LYS A 1 301 ? -10.367 -18.981 3.836 1.00 69.44 301 LYS A C 1
ATOM 2278 O O . LYS A 1 301 ? -10.376 -18.321 4.897 1.00 69.44 301 LYS A O 1
#

Sequence (301 aa):
MKNFDKGTVVRTVLLFIALVNQTLIMFGKTALPINEDQVNTLADALYLAGSTAFTAITSLVAWYKNNYVTSKGKLQKEALKEKGLMHYTATPGASALNELNYFNGTCIKVDNLLGNKTVSKETASTSQLSKSTVTILKKGSTGSKVKALQKRLIKAGFKLPKFGADGHYGDETKQAVLSLQKKAGIAADGIYGPATEKALQTVEAKKKKSSSSGKKSSYKLPSGIYKVKSPMMKGTAVRQIQEALAVLYYYPDKGAKNNGIDGYYGPKTANAVKRFQLMNGLSADGIYGPKTKVKIEALLK

pLDDT: mean 73.4, std 20.57, range [27.5, 98.19]

Secondary structure (DSSP, 8-state):
-----HHHHHHHHHHHHHHHHHHHHHTTPPPP---HHHHHHHHHHHHHHHHHHHHHHHHHHHHHHHTTTSHHHHHHHHHHHHTT-------TT--SS-TTS-SS--------SS----------------------B-TT-BSHHHHHHHHHHHHHT----SS-S-SB--HHHHHHHHHHHHHHTS---S-B-HHHHHHHHHHHHHHHHHHTTS------PPPS-B---SSPPBSHHHHHHHHHHHHTT-SS-TTSGGGG--SB--HHHHHHHHHHHHHTTS--SS-B-HHHHHHHHHH--

Foldseek 3Di:
DPPPDLVRVLVVVVVVLVVVQVVCVVVVHHRDPDDSVNSVVVSVVVVVVVVVVVVVVVVVVVVCVVPLPDPVSVVVVVVCVVVVVDDDPPDPPDDPPPPPPDPDDDDDDDDDDDDDDDDDDDDDDDDDDDPDDWDKDAQAFFDDVQLVLQVLLVVLPQDQPPCGSVRHCHPSQLVSLLVLCVVQVHDSPSMDTPVSVVSSVVSVVVVCVVCVVVDPPPLPADADKAAQDVVWQFDDNLLSLLLLLVVVVLQDQCPDDVSPRPRTRDPRQLNSLLVQQVVVVHDSRSMDHDVSVVVSSVVSD